Protein AF-A0A8X9A0P7-F1 (afdb_monomer_lite)

Radius of gyration: 47.75 Å; chains: 1; bounding box: 93×56×140 Å

Organism: Salvia splendens (NCBI:txid180675)

pLDDT: mean 72.87, std 19.57, range [28.86, 98.38]

Structure (mmCIF, N/CA/C/O backbone):
data_AF-A0A8X9A0P7-F1
#
_entry.id   AF-A0A8X9A0P7-F1
#
loop_
_atom_site.group_PDB
_atom_site.id
_atom_site.type_symbol
_atom_site.label_atom_id
_atom_site.label_alt_id
_atom_site.label_comp_id
_atom_site.label_asym_id
_atom_site.label_entity_id
_atom_site.label_seq_id
_atom_site.pdbx_PDB_ins_code
_atom_site.Cartn_x
_atom_site.Cartn_y
_atom_site.Cartn_z
_atom_site.occupancy
_atom_site.B_iso_or_equiv
_atom_site.auth_seq_id
_atom_site.auth_comp_id
_atom_site.auth_asym_id
_atom_site.auth_atom_id
_atom_site.pdbx_PDB_model_num
ATOM 1 N N . MET A 1 1 ? -3.426 -0.762 -49.033 1.00 31.12 1 MET A N 1
ATOM 2 C CA . MET A 1 1 ? -4.214 -1.413 -47.965 1.00 31.12 1 MET A CA 1
ATOM 3 C C . MET A 1 1 ? -3.282 -2.355 -47.218 1.00 31.12 1 MET A C 1
ATOM 5 O O . MET A 1 1 ? -2.763 -3.280 -47.826 1.00 31.12 1 MET A O 1
ATOM 9 N N . GLN A 1 2 ? -2.941 -2.033 -45.969 1.00 37.34 2 GLN A N 1
ATOM 10 C CA . GLN A 1 2 ? -2.004 -2.820 -45.159 1.00 37.34 2 GLN A CA 1
ATOM 11 C C . GLN A 1 2 ? -2.686 -4.122 -44.729 1.00 37.34 2 GLN A C 1
ATOM 13 O O . GLN A 1 2 ? -3.717 -4.086 -44.062 1.00 37.34 2 GLN A O 1
ATOM 18 N N . SER A 1 3 ? -2.130 -5.262 -45.140 1.00 42.81 3 SER A N 1
ATOM 19 C CA . SER A 1 3 ? -2.579 -6.571 -44.670 1.00 42.81 3 SER A CA 1
ATOM 20 C C . SER A 1 3 ? -2.269 -6.672 -43.180 1.00 42.81 3 SER A C 1
ATOM 22 O O . SER A 1 3 ? -1.106 -6.794 -42.803 1.00 42.81 3 SER A O 1
ATOM 24 N N . ALA A 1 4 ? -3.295 -6.582 -42.334 1.00 52.31 4 ALA A N 1
ATOM 25 C CA . ALA A 1 4 ? -3.175 -6.909 -40.919 1.00 52.31 4 ALA A CA 1
ATOM 26 C C . ALA A 1 4 ? -2.614 -8.334 -40.764 1.00 52.31 4 ALA A C 1
ATOM 28 O O . ALA A 1 4 ? -2.845 -9.181 -41.630 1.00 52.31 4 ALA A O 1
ATOM 29 N N . ALA A 1 5 ? -1.873 -8.586 -39.680 1.00 61.81 5 ALA A N 1
ATOM 30 C CA . ALA A 1 5 ? -1.349 -9.904 -39.333 1.00 61.81 5 ALA A CA 1
ATOM 31 C C . ALA A 1 5 ? -2.512 -10.901 -39.182 1.00 61.81 5 ALA A C 1
ATOM 33 O O . ALA A 1 5 ? -3.137 -10.992 -38.125 1.00 61.81 5 ALA A O 1
ATOM 34 N N . GLN A 1 6 ? -2.845 -11.594 -40.272 1.00 75.56 6 GLN A N 1
ATOM 35 C CA . GLN A 1 6 ? -3.915 -12.581 -40.289 1.00 75.56 6 GLN A CA 1
ATOM 36 C C . GLN A 1 6 ? -3.511 -13.748 -39.375 1.00 75.56 6 GLN A C 1
ATOM 38 O O . GLN A 1 6 ? -2.361 -14.195 -39.448 1.00 75.56 6 GLN A O 1
ATOM 43 N N . PRO A 1 7 ? -4.407 -14.250 -38.510 1.00 77.62 7 PRO A N 1
ATOM 44 C CA . PRO A 1 7 ? -4.125 -15.387 -37.632 1.00 77.62 7 PRO A CA 1
ATOM 45 C C . PRO A 1 7 ? -3.553 -16.606 -38.371 1.00 77.62 7 PRO A C 1
ATOM 47 O O . PRO A 1 7 ? -2.713 -17.327 -37.837 1.00 77.62 7 PRO A O 1
ATOM 50 N N . GLU A 1 8 ? -3.956 -16.798 -39.625 1.00 81.00 8 GLU A N 1
ATOM 51 C CA . GLU A 1 8 ? -3.495 -17.857 -40.517 1.00 81.00 8 GLU A CA 1
ATOM 52 C C . GLU A 1 8 ? -2.012 -17.678 -40.898 1.00 81.00 8 GLU A C 1
ATOM 54 O O . GLU A 1 8 ? -1.250 -18.643 -40.886 1.00 81.00 8 GLU A O 1
ATOM 59 N N . ALA A 1 9 ? -1.565 -16.438 -41.130 1.00 81.69 9 ALA A N 1
ATOM 60 C CA . ALA A 1 9 ? -0.160 -16.124 -41.407 1.00 81.69 9 ALA A CA 1
ATOM 61 C C . ALA A 1 9 ? 0.737 -16.341 -40.175 1.00 81.69 9 ALA A C 1
ATOM 63 O O . ALA A 1 9 ? 1.897 -16.731 -40.303 1.00 81.69 9 ALA A O 1
ATOM 64 N N . ILE A 1 10 ? 0.195 -16.123 -38.972 1.00 83.06 10 ILE A N 1
ATOM 65 C CA . ILE A 1 10 ? 0.898 -16.382 -37.708 1.00 83.06 10 ILE A CA 1
ATOM 66 C C . ILE A 1 10 ? 1.085 -17.888 -37.495 1.00 83.06 10 ILE A C 1
ATOM 68 O O . ILE A 1 10 ? 2.170 -18.311 -37.096 1.00 83.06 10 ILE A O 1
ATOM 72 N N . LEU A 1 11 ? 0.075 -18.706 -37.807 1.00 82.19 11 LEU A N 1
ATOM 73 C CA . LEU A 1 11 ? 0.198 -20.168 -37.743 1.00 82.19 11 LEU A CA 1
ATOM 74 C C . LEU A 1 11 ? 1.233 -20.705 -38.719 1.00 82.19 11 LEU A C 1
ATOM 76 O O . LEU A 1 11 ? 2.063 -21.535 -38.346 1.00 82.19 11 LEU A O 1
ATOM 80 N N . GLU A 1 12 ? 1.196 -20.213 -39.953 1.00 82.62 12 GLU A N 1
ATOM 81 C CA . GLU A 1 12 ? 2.156 -20.609 -40.971 1.00 82.62 12 GLU A CA 1
ATOM 82 C C . GLU A 1 12 ? 3.587 -20.238 -40.560 1.00 82.62 12 GLU A C 1
ATOM 84 O O . GLU A 1 12 ? 4.489 -21.071 -40.652 1.00 82.62 12 GLU A O 1
ATOM 89 N N . TRP A 1 13 ? 3.789 -19.027 -40.035 1.00 87.75 13 TRP A N 1
ATOM 90 C CA . TRP A 1 13 ? 5.081 -18.587 -39.512 1.00 87.75 13 TRP A CA 1
ATOM 91 C C . TRP A 1 13 ? 5.551 -19.439 -38.322 1.00 87.75 13 TRP A C 1
ATOM 93 O O . TRP A 1 13 ? 6.698 -19.881 -38.303 1.00 87.75 13 TRP A O 1
ATOM 103 N N . LEU A 1 14 ? 4.675 -19.761 -37.366 1.00 84.06 14 LEU A N 1
ATOM 104 C CA . LEU A 1 14 ? 5.029 -20.616 -36.226 1.00 84.06 14 LEU A CA 1
ATOM 105 C C . LEU A 1 14 ? 5.501 -22.008 -36.669 1.00 84.06 14 LEU A C 1
ATOM 107 O O . LEU A 1 14 ? 6.505 -22.510 -36.167 1.00 84.06 14 LEU A O 1
ATOM 111 N N . GLN A 1 15 ? 4.804 -22.624 -37.622 1.00 81.62 15 GLN A N 1
ATOM 112 C CA . GLN A 1 15 ? 5.130 -23.972 -38.090 1.00 81.62 15 GLN A CA 1
ATOM 113 C C . GLN A 1 15 ? 6.363 -23.994 -39.000 1.00 81.62 15 GLN A C 1
ATOM 115 O O . GLN A 1 15 ? 7.234 -24.848 -38.835 1.00 81.62 15 GLN A O 1
ATOM 120 N N . LYS A 1 16 ? 6.440 -23.072 -39.968 1.00 81.88 16 LYS A N 1
ATOM 121 C CA . LYS A 1 16 ? 7.475 -23.088 -41.013 1.00 81.88 16 LYS A CA 1
ATOM 122 C C . LYS A 1 16 ? 8.752 -22.351 -40.618 1.00 81.88 16 LYS A C 1
ATOM 124 O O . LYS A 1 16 ? 9.830 -22.809 -40.978 1.00 81.88 16 LYS A O 1
ATOM 129 N N . GLU A 1 17 ? 8.649 -21.235 -39.897 1.00 84.69 17 GLU A N 1
ATOM 130 C CA . GLU A 1 17 ? 9.810 -20.416 -39.508 1.00 84.69 17 GLU A CA 1
ATOM 131 C C . GLU A 1 17 ? 10.265 -20.706 -38.076 1.00 84.69 17 GLU A C 1
ATOM 133 O O . GLU A 1 17 ? 11.463 -20.787 -37.823 1.00 84.69 17 GLU A O 1
ATOM 138 N N . MET A 1 18 ? 9.340 -20.912 -37.137 1.00 83.56 18 MET A N 1
ATOM 139 C CA . MET A 1 18 ? 9.701 -21.150 -35.729 1.00 83.56 18 MET A CA 1
ATOM 140 C C . MET A 1 18 ? 9.794 -22.632 -35.354 1.00 83.56 18 MET A C 1
ATOM 142 O O . MET A 1 18 ? 10.112 -22.954 -34.211 1.00 83.56 18 MET A O 1
ATOM 146 N N . GLY A 1 19 ? 9.521 -23.544 -36.294 1.00 75.12 19 GLY A N 1
ATOM 147 C CA . GLY A 1 19 ? 9.622 -24.989 -36.076 1.00 75.12 19 GLY A CA 1
ATOM 148 C C . GLY A 1 19 ? 8.661 -25.527 -35.013 1.00 75.12 19 GLY A C 1
ATOM 149 O O . GLY A 1 19 ? 8.901 -26.603 -34.462 1.00 75.12 19 GLY A O 1
ATOM 150 N N . TYR A 1 20 ? 7.585 -24.794 -34.711 1.00 77.88 20 TYR A N 1
ATOM 151 C CA . TYR A 1 20 ? 6.602 -25.184 -33.711 1.00 77.88 20 TYR A CA 1
ATOM 152 C C . TYR A 1 20 ? 5.902 -26.472 -34.154 1.00 77.88 20 TYR A C 1
ATOM 154 O O . TYR A 1 20 ? 5.111 -26.472 -35.101 1.00 77.88 20 TYR A O 1
ATOM 162 N N . ARG A 1 21 ? 6.193 -27.582 -33.468 1.00 68.75 21 ARG A N 1
ATOM 163 C CA . ARG A 1 21 ? 5.492 -28.855 -33.655 1.00 68.75 21 ARG A CA 1
ATOM 164 C C . ARG A 1 21 ? 4.602 -29.155 -32.453 1.00 68.75 21 ARG A C 1
ATOM 166 O O . ARG A 1 21 ? 5.039 -28.946 -31.322 1.00 68.75 21 ARG A O 1
ATOM 173 N N . PRO A 1 22 ? 3.392 -29.695 -32.673 1.00 64.12 22 PRO A N 1
ATOM 174 C CA . PRO A 1 22 ? 2.614 -30.262 -31.583 1.00 64.12 22 PRO A CA 1
ATOM 175 C C . PRO A 1 22 ? 3.416 -31.374 -30.900 1.00 64.12 22 PRO A C 1
ATOM 177 O O . PRO A 1 22 ? 3.979 -32.248 -31.565 1.00 64.12 22 PRO A O 1
ATOM 180 N N . LEU A 1 23 ? 3.494 -31.298 -29.571 1.00 56.56 23 LEU A N 1
ATOM 181 C CA . LEU A 1 23 ? 4.144 -32.302 -28.734 1.00 56.56 23 LEU A CA 1
ATOM 182 C C . LEU A 1 23 ? 3.479 -33.665 -28.981 1.00 56.56 23 LEU A C 1
ATOM 184 O O . LEU A 1 23 ? 2.254 -33.764 -29.046 1.00 56.56 23 LEU A O 1
ATOM 188 N N . GLY A 1 24 ? 4.308 -34.689 -29.192 1.00 52.66 24 GLY A N 1
ATOM 189 C CA . GLY A 1 24 ? 3.882 -36.028 -29.593 1.00 52.66 24 GLY A CA 1
ATOM 190 C C . GLY A 1 24 ? 2.991 -36.752 -28.567 1.00 52.66 24 GLY A C 1
ATOM 191 O O . GLY A 1 24 ? 2.776 -36.260 -27.459 1.00 52.66 24 GLY A O 1
ATOM 192 N N . PRO A 1 25 ? 2.498 -37.954 -28.915 1.00 48.97 25 PRO A N 1
ATOM 193 C CA . PRO A 1 25 ? 1.369 -38.640 -28.266 1.00 48.97 25 PRO A CA 1
ATOM 194 C C . PRO A 1 25 ? 1.574 -39.110 -26.809 1.00 48.97 25 PRO A C 1
ATOM 196 O O . PRO A 1 25 ? 0.720 -39.814 -26.285 1.00 48.97 25 PRO A O 1
ATOM 199 N N . TYR A 1 26 ? 2.656 -38.716 -26.133 1.00 45.66 26 TYR A N 1
ATOM 200 C CA . TYR A 1 26 ? 2.954 -39.091 -24.742 1.00 45.66 26 TYR A CA 1
ATOM 201 C C . TYR A 1 26 ? 2.747 -37.963 -23.716 1.00 45.66 26 TYR A C 1
ATOM 203 O O . TYR A 1 26 ? 3.088 -38.128 -22.549 1.00 45.66 26 TYR A O 1
ATOM 211 N N . ALA A 1 27 ? 2.153 -36.831 -24.103 1.00 50.03 27 ALA A N 1
ATOM 212 C CA . ALA A 1 27 ? 1.663 -35.846 -23.138 1.00 50.03 27 ALA A CA 1
ATOM 213 C C . ALA A 1 27 ? 0.258 -36.252 -22.661 1.00 50.03 27 ALA A C 1
ATOM 215 O O . ALA A 1 27 ? -0.763 -35.889 -23.245 1.00 50.03 27 ALA A O 1
ATOM 216 N N . SER A 1 28 ? 0.219 -37.079 -21.622 1.00 42.94 28 SER A N 1
ATOM 217 C CA . SER A 1 28 ? -0.992 -37.500 -20.925 1.00 42.94 28 SER A CA 1
ATOM 218 C C . SER A 1 28 ? -1.764 -36.307 -20.343 1.00 42.94 28 SER A C 1
ATOM 220 O O . SER A 1 28 ? -1.209 -35.496 -19.609 1.00 42.94 28 SER A O 1
ATOM 222 N N . SER A 1 29 ? -3.073 -36.307 -20.615 1.00 42.19 29 SER A N 1
ATOM 223 C CA . SER A 1 29 ? -4.133 -35.417 -20.115 1.00 42.19 29 SER A CA 1
ATOM 224 C C . SER A 1 29 ? -4.460 -34.181 -20.973 1.00 42.19 29 SER A C 1
ATOM 226 O O . SER A 1 29 ? -3.736 -33.195 -21.019 1.00 42.19 29 SER A O 1
ATOM 228 N N . ALA A 1 30 ? -5.622 -34.271 -21.634 1.00 44.53 30 ALA A N 1
ATOM 229 C CA . ALA A 1 30 ? -6.436 -33.200 -22.214 1.00 44.53 30 ALA A CA 1
ATOM 230 C C . ALA A 1 30 ? -5.742 -32.184 -23.154 1.00 44.53 30 ALA A C 1
ATOM 232 O O . ALA A 1 30 ? -5.293 -31.122 -22.745 1.00 44.53 30 ALA A O 1
ATOM 233 N N . LYS A 1 31 ? -5.829 -32.454 -24.468 1.00 49.97 31 LYS A N 1
ATOM 234 C CA . LYS A 1 31 ? -5.678 -31.479 -25.570 1.00 49.97 31 LYS A CA 1
ATOM 235 C C . LYS A 1 31 ? -4.406 -30.613 -25.500 1.00 49.97 31 LYS A C 1
ATOM 237 O O . LYS A 1 31 ? -4.487 -29.406 -25.286 1.00 49.97 31 LYS A O 1
ATOM 242 N N . ALA A 1 32 ? -3.258 -31.171 -25.884 1.00 51.31 32 ALA A N 1
ATOM 243 C CA . ALA A 1 32 ? -2.184 -30.362 -26.472 1.00 51.31 32 ALA A CA 1
ATOM 244 C C . ALA A 1 32 ? -2.632 -29.874 -27.868 1.00 51.31 32 ALA A C 1
ATOM 246 O O . ALA A 1 32 ? -2.183 -30.356 -28.906 1.00 51.31 32 ALA A O 1
ATOM 247 N N . ALA A 1 33 ? -3.634 -28.993 -27.895 1.00 58.50 33 ALA A N 1
ATOM 248 C CA . ALA A 1 33 ? -4.214 -28.471 -29.117 1.00 58.50 33 ALA A CA 1
ATOM 249 C C . ALA A 1 33 ? -3.223 -27.496 -29.753 1.00 58.50 33 ALA A C 1
ATOM 251 O O . ALA A 1 33 ? -2.834 -26.502 -29.140 1.00 58.50 33 ALA A O 1
ATOM 252 N N . VAL A 1 34 ? -2.848 -27.777 -31.003 1.00 60.94 34 VAL A N 1
ATOM 253 C CA . VAL A 1 34 ? -2.243 -26.782 -31.892 1.00 60.94 34 VAL A CA 1
ATOM 254 C C . VAL A 1 34 ? -3.081 -25.500 -31.787 1.00 60.94 34 VAL A C 1
ATOM 256 O O . VAL A 1 34 ? -4.311 -25.598 -31.875 1.00 60.94 34 VAL A O 1
ATOM 259 N N . PRO A 1 35 ? -2.470 -24.317 -31.581 1.00 68.75 35 PRO A N 1
ATOM 260 C CA . PRO A 1 35 ? -3.219 -23.070 -31.532 1.00 68.75 35 PRO A CA 1
ATOM 261 C C . PRO A 1 35 ? -4.111 -22.959 -32.774 1.00 68.75 35 PRO A C 1
ATOM 263 O O . PRO A 1 35 ? -3.630 -23.072 -33.896 1.00 68.75 35 PRO A O 1
ATOM 266 N N . THR A 1 36 ? -5.420 -22.792 -32.597 1.00 74.88 36 THR A N 1
ATOM 267 C CA . THR A 1 36 ? -6.331 -22.559 -33.725 1.00 74.88 36 THR A CA 1
ATOM 268 C C . THR A 1 36 ? -6.302 -21.089 -34.133 1.00 74.88 36 THR A C 1
ATOM 270 O O . THR A 1 36 ? -6.013 -20.212 -33.312 1.00 74.88 36 THR A O 1
ATOM 273 N N . ALA A 1 37 ? -6.650 -20.802 -35.391 1.00 76.75 37 ALA A N 1
ATOM 274 C CA . ALA A 1 37 ? -6.732 -19.433 -35.907 1.00 76.75 37 ALA A CA 1
ATOM 275 C C . ALA A 1 37 ? -7.648 -18.551 -35.035 1.00 76.75 37 ALA A C 1
ATOM 277 O O . ALA A 1 37 ? -7.326 -17.396 -34.759 1.00 76.75 37 ALA A O 1
ATOM 278 N N . ASP A 1 38 ? -8.728 -19.120 -34.495 1.00 75.50 38 ASP A N 1
ATOM 279 C CA . ASP A 1 38 ? -9.648 -18.429 -33.586 1.00 75.50 38 ASP A CA 1
ATOM 280 C C . ASP A 1 38 ? -9.037 -18.103 -32.219 1.00 75.50 38 ASP A C 1
ATOM 282 O O . ASP A 1 38 ? -9.351 -17.068 -31.626 1.00 75.50 38 ASP A O 1
ATOM 286 N N . SER A 1 39 ? -8.138 -18.954 -31.722 1.00 78.06 39 SER A N 1
ATOM 287 C CA . SER A 1 39 ? -7.433 -18.729 -30.455 1.00 78.06 39 SER A CA 1
ATOM 288 C C . SER A 1 39 ? -6.406 -17.607 -30.605 1.00 78.06 39 SER A C 1
ATOM 290 O O . SER A 1 39 ? -6.341 -16.699 -29.776 1.00 78.06 39 SER A O 1
ATOM 292 N N . LEU A 1 40 ? -5.672 -17.599 -31.721 1.00 78.00 40 LEU A N 1
ATOM 293 C CA . LEU A 1 40 ? -4.736 -16.526 -32.058 1.00 78.00 40 LEU A CA 1
ATOM 294 C C . LEU A 1 40 ? -5.457 -15.206 -32.326 1.00 78.00 40 LEU A C 1
ATOM 296 O O . LEU A 1 40 ? -5.023 -14.159 -31.853 1.00 78.00 40 LEU A O 1
ATOM 300 N N . ARG A 1 41 ? -6.626 -15.240 -32.971 1.00 81.44 41 ARG A N 1
ATOM 301 C CA . ARG A 1 41 ? -7.444 -14.045 -33.211 1.00 81.44 41 ARG A CA 1
ATOM 302 C C . ARG A 1 41 ? -7.870 -13.338 -31.925 1.00 81.44 41 ARG A C 1
ATOM 304 O O . ARG A 1 41 ? -8.162 -12.149 -31.985 1.00 81.44 41 ARG A O 1
ATOM 311 N N . LYS A 1 42 ? -7.942 -14.028 -30.782 1.00 78.75 42 LYS A N 1
ATOM 312 C CA . LYS A 1 42 ? -8.248 -13.410 -29.478 1.00 78.75 42 LYS A CA 1
ATOM 313 C C . LYS A 1 42 ? -7.033 -12.700 -28.871 1.00 78.75 42 LYS A C 1
ATOM 315 O O . LYS A 1 42 ? -7.202 -11.650 -28.263 1.00 78.75 42 LYS A O 1
ATOM 320 N N . ILE A 1 43 ? -5.832 -13.240 -29.077 1.00 77.06 43 ILE A N 1
ATOM 321 C CA . ILE A 1 43 ? -4.575 -12.760 -28.476 1.00 77.06 43 ILE A CA 1
ATOM 322 C C . ILE A 1 43 ? -3.915 -11.674 -29.344 1.00 77.06 43 ILE A C 1
ATOM 324 O O . ILE A 1 43 ? -3.300 -10.741 -28.835 1.00 77.06 43 ILE A O 1
ATOM 328 N N . CYS A 1 44 ? -4.084 -11.740 -30.665 1.00 75.81 44 CYS A N 1
ATOM 329 C CA . CYS A 1 44 ? -3.469 -10.830 -31.635 1.00 75.81 44 CYS A CA 1
ATOM 330 C C . CYS A 1 44 ? -4.270 -9.529 -31.865 1.00 75.81 44 CYS A C 1
ATOM 332 O O . CYS A 1 44 ? -4.213 -8.961 -32.953 1.00 75.81 44 CYS A O 1
ATOM 334 N N . ARG A 1 45 ? -5.035 -9.048 -30.872 1.00 80.56 45 ARG A N 1
ATOM 335 C CA . ARG A 1 45 ? -5.869 -7.829 -30.977 1.00 80.56 45 ARG A CA 1
ATOM 336 C C . ARG A 1 45 ? -5.214 -6.606 -30.339 1.00 80.56 45 ARG A C 1
ATOM 338 O O . ARG A 1 45 ? -4.349 -6.717 -29.473 1.00 80.56 45 ARG A O 1
ATOM 345 N N . GLY A 1 46 ? -5.682 -5.426 -30.749 1.00 81.56 46 GLY A N 1
ATOM 346 C CA . GLY A 1 46 ? -5.298 -4.145 -30.157 1.00 81.56 46 GLY A CA 1
ATOM 347 C C . GLY A 1 46 ? -3.795 -3.891 -30.254 1.00 81.56 46 GLY A C 1
ATOM 348 O O . GLY A 1 46 ? -3.205 -4.000 -31.328 1.00 81.56 46 GLY A O 1
ATOM 349 N N . ASN A 1 47 ? -3.171 -3.601 -29.115 1.00 83.38 47 ASN A N 1
ATOM 350 C CA . ASN A 1 47 ? -1.755 -3.228 -29.026 1.00 83.38 47 ASN A CA 1
ATOM 351 C C . ASN A 1 47 ? -0.784 -4.339 -29.460 1.00 83.38 47 ASN A C 1
ATOM 353 O O . ASN A 1 47 ? 0.393 -4.065 -29.674 1.00 83.38 47 ASN A O 1
ATOM 357 N N . MET A 1 48 ? -1.258 -5.579 -29.622 1.00 83.88 48 MET A N 1
ATOM 358 C CA . MET A 1 48 ? -0.429 -6.691 -30.091 1.00 83.88 48 MET A CA 1
ATOM 359 C C . MET A 1 48 ? -0.250 -6.711 -31.614 1.00 83.88 48 MET A C 1
ATOM 361 O O . MET A 1 48 ? 0.683 -7.346 -32.099 1.00 83.88 48 MET A O 1
ATOM 365 N N . ILE A 1 49 ? -1.093 -6.014 -32.383 1.00 82.56 49 ILE A N 1
ATOM 366 C CA . ILE A 1 49 ? -1.042 -6.033 -33.856 1.00 82.56 49 ILE A CA 1
ATOM 367 C C . ILE A 1 49 ? 0.319 -5.546 -34.397 1.00 82.56 49 ILE A C 1
ATOM 369 O O . ILE A 1 49 ? 0.906 -6.263 -35.211 1.00 82.56 49 ILE A O 1
ATOM 373 N N . PRO A 1 50 ? 0.884 -4.405 -33.942 1.00 83.94 50 PRO A N 1
ATOM 374 C CA . PRO A 1 50 ? 2.191 -3.945 -34.418 1.00 83.94 50 PRO A CA 1
ATOM 375 C C . PRO A 1 50 ? 3.337 -4.892 -34.039 1.00 83.94 50 PRO A C 1
ATOM 377 O O . PRO A 1 50 ? 4.299 -5.034 -34.791 1.00 83.94 50 PRO A O 1
ATOM 380 N N . VAL A 1 51 ? 3.226 -5.567 -32.890 1.00 85.12 51 VAL A N 1
ATOM 381 C CA . VAL A 1 51 ? 4.220 -6.544 -32.421 1.00 85.12 51 VAL A CA 1
ATOM 382 C C . VAL A 1 51 ? 4.223 -7.773 -33.328 1.00 85.12 51 VAL A C 1
ATOM 384 O O . VAL A 1 51 ? 5.280 -8.190 -33.794 1.00 85.12 51 VAL A O 1
ATOM 387 N N . TRP A 1 52 ? 3.048 -8.323 -33.640 1.00 86.38 52 TRP A N 1
ATOM 388 C CA . TRP A 1 52 ? 2.934 -9.471 -34.543 1.00 86.38 52 TRP A CA 1
ATOM 389 C C . TRP A 1 52 ? 3.376 -9.139 -35.969 1.00 86.38 52 TRP A C 1
ATOM 391 O O . TRP A 1 52 ? 4.080 -9.936 -36.587 1.00 86.38 52 TRP A O 1
ATOM 401 N N . ASP A 1 53 ? 3.043 -7.950 -36.472 1.00 84.88 53 ASP A N 1
ATOM 402 C CA . ASP A 1 53 ? 3.518 -7.480 -37.777 1.00 84.88 53 ASP A CA 1
ATOM 403 C C . ASP A 1 53 ? 5.054 -7.367 -37.824 1.00 84.88 53 ASP A C 1
ATOM 405 O O . ASP A 1 53 ? 5.690 -7.797 -38.790 1.00 84.88 53 ASP A O 1
ATOM 409 N N . PHE A 1 54 ? 5.673 -6.864 -36.750 1.00 88.19 54 PHE A N 1
ATOM 410 C CA . PHE A 1 54 ? 7.129 -6.820 -36.626 1.00 88.19 54 PHE A CA 1
ATOM 411 C C . PHE A 1 54 ? 7.749 -8.223 -36.636 1.00 88.19 54 PHE A C 1
ATOM 413 O O . PHE A 1 54 ? 8.692 -8.466 -37.393 1.00 88.19 54 PHE A O 1
ATOM 420 N N . LEU A 1 55 ? 7.211 -9.151 -35.839 1.00 87.50 55 LEU A N 1
ATOM 421 C CA . LEU A 1 55 ? 7.722 -10.521 -35.740 1.00 87.50 55 LEU A CA 1
ATOM 422 C C . LEU A 1 55 ? 7.643 -11.251 -37.086 1.00 87.50 55 LEU A C 1
ATOM 424 O O . LEU A 1 55 ? 8.655 -11.770 -37.553 1.00 87.50 55 LEU A O 1
ATOM 428 N N . LEU A 1 56 ? 6.492 -11.199 -37.762 1.00 86.25 56 LEU A N 1
ATOM 429 C CA . LEU A 1 56 ? 6.294 -11.833 -39.070 1.00 86.25 56 LEU A CA 1
ATOM 430 C C . LEU A 1 56 ? 7.277 -11.318 -40.133 1.00 86.25 56 LEU A C 1
ATOM 432 O O . LEU A 1 56 ? 7.750 -12.083 -40.986 1.00 86.25 56 LEU A O 1
ATOM 436 N N . LYS A 1 57 ? 7.604 -10.020 -40.085 1.00 85.38 57 LYS A N 1
ATOM 437 C CA . LYS A 1 57 ? 8.508 -9.371 -41.043 1.00 85.38 57 LYS A CA 1
ATOM 438 C C . LYS A 1 57 ? 9.983 -9.594 -40.728 1.00 85.38 57 LYS A C 1
ATOM 440 O O . LYS A 1 57 ? 10.775 -9.722 -41.659 1.00 85.38 57 LYS A O 1
ATOM 445 N N . ARG A 1 58 ? 10.372 -9.583 -39.451 1.00 85.38 58 ARG A N 1
ATOM 446 C CA . ARG A 1 58 ? 11.784 -9.475 -39.040 1.00 85.38 58 ARG A CA 1
ATOM 447 C C . ARG A 1 58 ? 12.371 -10.749 -38.459 1.00 85.38 58 ARG A C 1
ATOM 449 O O . ARG A 1 58 ? 13.585 -10.912 -38.521 1.00 85.38 58 ARG A O 1
ATOM 456 N N . VAL A 1 59 ? 11.547 -11.634 -37.914 1.00 88.25 59 VAL A N 1
ATOM 457 C CA . VAL A 1 59 ? 12.019 -12.863 -37.278 1.00 88.25 59 VAL A CA 1
ATOM 458 C C . VAL A 1 59 ? 11.842 -14.015 -38.259 1.00 88.25 59 VAL A C 1
ATOM 460 O O . VAL A 1 59 ? 10.733 -14.311 -38.701 1.00 88.25 59 VAL A O 1
ATOM 463 N N . LYS A 1 60 ? 12.960 -14.629 -38.639 1.00 86.31 60 LYS A N 1
ATOM 464 C CA . LYS A 1 60 ? 13.047 -15.739 -39.593 1.00 86.31 60 LYS A CA 1
ATOM 465 C C . LYS A 1 60 ? 13.912 -16.841 -38.993 1.00 86.31 60 LYS A C 1
ATOM 467 O O . LYS A 1 60 ? 14.764 -16.549 -38.154 1.00 86.31 60 LYS A O 1
ATOM 472 N N . SER A 1 61 ? 13.710 -18.079 -39.434 1.00 85.88 61 SER A N 1
ATOM 473 C CA . SER A 1 61 ? 14.538 -19.208 -39.003 1.00 85.88 61 SER A CA 1
ATOM 474 C C . SER A 1 61 ? 16.008 -18.995 -39.380 1.00 85.88 61 SER A C 1
ATOM 476 O O . SER A 1 61 ? 16.308 -18.326 -40.374 1.00 85.88 61 SER A O 1
ATOM 478 N N . GLU A 1 62 ? 16.936 -19.609 -38.642 1.00 83.31 62 GLU A N 1
ATOM 479 C CA . GLU A 1 62 ? 18.367 -19.570 -38.983 1.00 83.31 62 GLU A CA 1
ATOM 480 C C . GLU A 1 62 ? 18.618 -20.053 -40.416 1.00 83.31 62 GLU A C 1
ATOM 482 O O . GLU A 1 62 ? 19.357 -19.418 -41.164 1.00 83.31 62 GLU A O 1
ATOM 487 N N . LYS A 1 63 ? 17.903 -21.101 -40.845 1.00 84.69 63 LYS A N 1
ATOM 488 C CA . LYS A 1 63 ? 17.959 -21.636 -42.210 1.00 84.69 63 LYS A CA 1
ATOM 489 C C . LYS A 1 63 ? 17.501 -20.615 -43.258 1.00 84.69 63 LYS A C 1
ATOM 491 O O . LYS A 1 63 ? 18.127 -20.486 -44.309 1.00 84.69 63 LYS A O 1
ATOM 496 N N . THR A 1 64 ? 16.424 -19.879 -42.985 1.00 85.69 64 THR A N 1
ATOM 497 C CA . THR A 1 64 ? 15.919 -18.819 -43.871 1.00 85.69 64 THR A CA 1
ATOM 498 C C . THR A 1 64 ? 16.920 -17.668 -43.951 1.00 85.69 64 THR A C 1
ATOM 500 O O . THR A 1 64 ? 17.220 -17.190 -45.044 1.00 85.69 64 THR A O 1
ATOM 503 N N . VAL A 1 65 ? 17.492 -17.251 -42.818 1.00 85.19 65 VAL A N 1
ATOM 504 C CA . VAL A 1 65 ? 18.520 -16.200 -42.768 1.00 85.19 65 VAL A CA 1
ATOM 505 C C . VAL A 1 65 ? 19.775 -16.625 -43.524 1.00 85.19 65 VAL A C 1
ATOM 507 O O . VAL A 1 65 ? 20.326 -15.833 -44.287 1.00 85.19 65 VAL A O 1
ATOM 510 N N . GLU A 1 66 ? 20.217 -17.868 -43.358 1.00 85.56 66 GLU A N 1
ATOM 511 C CA . GLU A 1 66 ? 21.378 -18.404 -44.059 1.00 85.56 66 GLU A CA 1
ATOM 512 C C . GLU A 1 66 ? 21.138 -18.480 -45.572 1.00 85.56 66 GLU A C 1
ATOM 514 O O . GLU A 1 66 ? 22.003 -18.080 -46.346 1.00 85.56 66 GLU A O 1
ATOM 519 N N . ASN A 1 67 ? 19.943 -18.887 -46.011 1.00 86.69 67 ASN A N 1
ATOM 520 C CA . ASN A 1 67 ? 19.564 -18.850 -47.424 1.00 86.69 67 ASN A CA 1
ATOM 521 C C . ASN A 1 67 ? 19.503 -17.427 -47.982 1.00 86.69 67 ASN A C 1
ATOM 523 O O . ASN A 1 67 ? 19.979 -17.196 -49.088 1.00 86.69 67 ASN A O 1
ATOM 527 N N . ILE A 1 68 ? 18.968 -16.460 -47.232 1.00 84.50 68 ILE A N 1
ATOM 528 C CA . ILE A 1 68 ? 18.966 -15.050 -47.646 1.00 84.50 68 ILE A CA 1
ATOM 529 C C . ILE A 1 68 ? 20.403 -14.541 -47.776 1.00 84.50 68 ILE A C 1
ATOM 531 O O . ILE A 1 68 ? 20.740 -13.925 -48.781 1.00 84.50 68 ILE A O 1
ATOM 535 N N . ARG A 1 69 ? 21.276 -14.839 -46.807 1.00 85.31 69 ARG A N 1
ATOM 536 C CA . ARG A 1 69 ? 22.699 -14.473 -46.869 1.00 85.31 69 ARG A CA 1
ATOM 537 C C . ARG A 1 69 ? 23.403 -15.136 -48.047 1.00 85.31 69 ARG A C 1
ATOM 539 O O . ARG A 1 69 ? 24.154 -14.462 -48.738 1.00 85.31 69 ARG A O 1
ATOM 546 N N . ARG A 1 70 ? 23.134 -16.418 -48.304 1.00 83.56 70 ARG A N 1
ATOM 547 C CA . ARG A 1 70 ? 23.674 -17.159 -49.449 1.00 83.56 70 ARG A CA 1
ATOM 548 C C . ARG A 1 70 ? 23.175 -16.567 -50.768 1.00 83.56 70 ARG A C 1
ATOM 550 O O . ARG A 1 70 ? 23.987 -16.347 -51.649 1.00 83.56 70 ARG A O 1
ATOM 557 N N . ASN A 1 71 ? 21.897 -16.216 -50.884 1.00 77.44 71 ASN A N 1
ATOM 558 C CA . ASN A 1 71 ? 21.343 -15.576 -52.081 1.00 77.44 71 ASN A CA 1
ATOM 559 C C . ASN A 1 71 ? 21.888 -14.158 -52.291 1.00 77.44 71 ASN A C 1
ATOM 561 O O . ASN A 1 71 ? 22.186 -13.795 -53.420 1.00 77.44 71 ASN A O 1
ATOM 565 N N . ILE A 1 72 ? 22.078 -13.372 -51.228 1.00 77.62 72 ILE A N 1
ATOM 566 C CA . ILE A 1 72 ? 22.756 -12.068 -51.312 1.00 77.62 72 ILE A CA 1
ATOM 567 C C . ILE A 1 72 ? 24.225 -12.253 -51.698 1.00 77.62 72 ILE A C 1
ATOM 569 O O . ILE 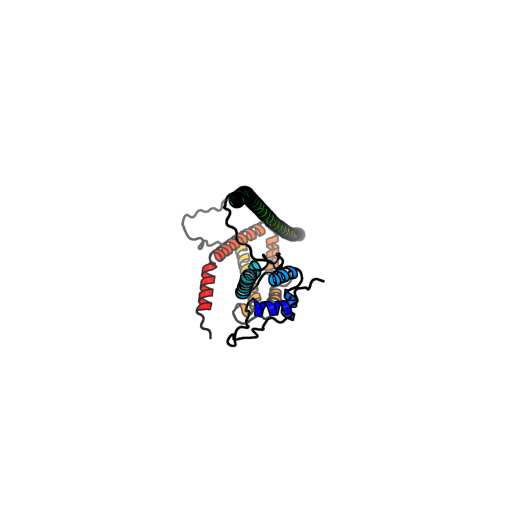A 1 72 ? 24.752 -11.463 -52.464 1.00 77.62 72 ILE A O 1
ATOM 573 N N . LEU A 1 73 ? 24.898 -13.293 -51.211 1.00 74.81 73 LEU A N 1
ATOM 574 C CA . LEU A 1 73 ? 26.285 -13.572 -51.578 1.00 74.81 73 LEU A CA 1
ATOM 575 C C . LEU A 1 73 ? 26.413 -14.048 -53.035 1.00 74.81 73 LEU A C 1
ATOM 577 O O . LEU A 1 73 ? 27.365 -13.684 -53.714 1.00 74.81 73 LEU A O 1
ATOM 581 N N . VAL A 1 74 ? 25.450 -14.839 -53.514 1.00 68.88 74 VAL A N 1
ATOM 582 C CA . VAL A 1 74 ? 25.432 -15.417 -54.867 1.00 68.88 74 VAL A CA 1
ATOM 583 C C . VAL A 1 74 ? 24.948 -14.409 -55.916 1.00 68.88 74 VAL A C 1
ATOM 585 O O . VAL A 1 74 ? 25.479 -14.399 -57.019 1.00 68.88 74 VAL A O 1
ATOM 588 N N . HIS A 1 75 ? 23.990 -13.537 -55.586 1.00 62.44 75 HIS A N 1
ATOM 589 C CA . HIS A 1 75 ? 23.432 -12.548 -56.522 1.00 62.44 75 HIS A CA 1
ATOM 590 C C . HIS A 1 75 ? 23.912 -11.111 -56.279 1.00 62.44 75 HIS A C 1
ATOM 592 O O . HIS A 1 75 ? 23.903 -10.301 -57.196 1.00 62.44 75 HIS A O 1
ATOM 598 N N . GLY A 1 76 ? 24.385 -10.774 -55.079 1.00 52.56 76 GLY A N 1
ATOM 599 C CA . GLY A 1 76 ? 24.907 -9.440 -54.754 1.00 52.56 76 GLY A CA 1
ATOM 600 C C . GLY A 1 76 ? 26.312 -9.164 -55.293 1.00 52.56 76 GLY A C 1
ATOM 601 O O . GLY A 1 76 ? 26.789 -8.040 -55.166 1.00 52.56 76 GLY A O 1
ATOM 602 N N . ALA A 1 77 ? 26.965 -10.161 -55.899 1.00 52.34 77 ALA A N 1
ATOM 603 C CA . ALA A 1 77 ? 28.220 -9.988 -56.630 1.00 52.34 77 ALA A CA 1
ATOM 604 C C . ALA A 1 77 ? 28.025 -9.783 -58.148 1.00 52.34 77 ALA A C 1
ATOM 606 O O . ALA A 1 77 ? 28.963 -9.339 -58.801 1.00 52.34 77 ALA A O 1
ATOM 607 N N . ASP A 1 78 ? 26.840 -10.074 -58.708 1.00 49.94 78 ASP A N 1
ATOM 608 C CA . ASP A 1 78 ? 26.618 -10.115 -60.171 1.00 49.94 78 ASP A CA 1
ATOM 609 C C . ASP A 1 78 ? 25.807 -8.919 -60.723 1.00 49.94 78 ASP A C 1
ATOM 611 O O . ASP A 1 78 ? 25.711 -8.737 -61.933 1.00 49.94 78 ASP A O 1
ATOM 615 N N . ASP A 1 79 ? 25.295 -8.036 -59.857 1.00 48.25 79 ASP A N 1
ATOM 616 C CA . ASP A 1 79 ? 24.594 -6.794 -60.254 1.00 48.25 79 ASP A CA 1
ATOM 617 C C . ASP A 1 79 ? 25.518 -5.556 -60.309 1.00 48.25 79 ASP A C 1
ATOM 619 O O . ASP A 1 79 ? 25.077 -4.408 -60.234 1.00 48.25 79 ASP A O 1
ATOM 623 N N . GLY A 1 80 ? 26.829 -5.784 -60.449 1.00 49.62 80 GLY A N 1
ATOM 624 C CA . GLY A 1 80 ? 27.848 -4.736 -60.548 1.00 49.62 80 GLY A CA 1
ATOM 625 C C . GLY A 1 80 ? 28.438 -4.498 -61.941 1.00 49.62 80 GLY A C 1
ATOM 626 O O . GLY A 1 80 ? 29.147 -3.509 -62.103 1.00 49.62 80 GLY A O 1
ATOM 627 N N . ASP A 1 81 ? 28.191 -5.354 -62.944 1.00 45.50 81 ASP A N 1
ATOM 628 C CA . ASP A 1 81 ? 28.911 -5.241 -64.225 1.00 45.50 81 ASP A CA 1
ATOM 629 C C . ASP A 1 81 ? 28.154 -5.793 -65.449 1.00 45.50 81 ASP A C 1
ATOM 631 O O . ASP A 1 81 ? 28.549 -6.766 -66.089 1.00 45.50 81 ASP A O 1
ATOM 635 N N . LYS A 1 82 ? 27.053 -5.139 -65.838 1.00 43.53 82 LYS A N 1
ATOM 636 C CA . LYS A 1 82 ? 26.508 -5.242 -67.208 1.00 43.53 82 LYS A CA 1
ATOM 637 C C . LYS A 1 82 ? 26.213 -3.862 -67.774 1.00 43.53 82 LYS A C 1
ATOM 639 O O . LYS A 1 82 ? 25.079 -3.490 -68.055 1.00 43.53 82 LYS A O 1
ATOM 644 N N . GLY A 1 83 ? 27.291 -3.109 -67.962 1.00 46.22 83 GLY A N 1
ATOM 645 C CA . GLY A 1 83 ? 27.274 -1.774 -68.544 1.00 46.22 83 GLY A CA 1
ATOM 646 C C . GLY A 1 83 ? 28.369 -1.540 -69.579 1.00 46.22 83 GLY A C 1
ATOM 647 O O . GLY A 1 83 ? 28.876 -0.430 -69.646 1.00 46.22 83 GLY A O 1
ATOM 648 N N . ARG A 1 84 ? 28.768 -2.529 -70.395 1.00 41.72 84 ARG A N 1
ATOM 649 C CA . ARG A 1 84 ? 29.616 -2.259 -71.576 1.00 41.72 84 ARG A CA 1
ATOM 650 C C . ARG A 1 84 ? 29.351 -3.207 -72.745 1.00 41.72 84 ARG A C 1
ATOM 652 O O . ARG A 1 84 ? 29.960 -4.253 -72.923 1.00 41.72 84 ARG A O 1
ATOM 659 N N . ARG A 1 85 ? 28.368 -2.773 -73.533 1.00 42.25 85 ARG A N 1
ATOM 660 C CA . ARG A 1 85 ? 28.287 -2.801 -75.000 1.00 42.25 85 ARG A CA 1
ATOM 661 C C . ARG A 1 85 ? 29.335 -3.669 -75.715 1.00 42.25 85 ARG A C 1
ATOM 663 O O . ARG A 1 85 ? 30.477 -3.279 -75.928 1.00 42.25 85 ARG A O 1
ATOM 670 N N . ARG A 1 86 ? 28.843 -4.809 -76.192 1.00 43.91 86 ARG A N 1
ATOM 671 C CA . ARG A 1 86 ? 29.358 -5.566 -77.333 1.00 43.91 86 ARG A CA 1
ATOM 672 C C . ARG A 1 86 ? 29.378 -4.668 -78.575 1.00 43.91 86 ARG A C 1
ATOM 674 O O . ARG A 1 86 ? 28.319 -4.357 -79.106 1.00 43.91 86 ARG A O 1
ATOM 681 N N . GLU A 1 87 ? 30.561 -4.333 -79.076 1.00 40.31 87 GLU A N 1
ATOM 682 C CA . GLU A 1 87 ? 30.759 -4.000 -80.489 1.00 40.31 87 GLU A CA 1
ATOM 683 C C . GLU A 1 87 ? 32.115 -4.553 -80.949 1.00 40.31 87 GLU A C 1
ATOM 685 O O . GLU A 1 87 ? 33.161 -4.301 -80.357 1.00 40.31 87 GLU A O 1
ATOM 690 N N . LYS A 1 88 ? 32.052 -5.416 -81.967 1.00 46.72 88 LYS A N 1
ATOM 691 C CA . LYS A 1 88 ? 33.186 -6.008 -82.682 1.00 46.72 88 LYS A CA 1
ATOM 692 C C . LYS A 1 88 ? 34.042 -4.910 -83.313 1.00 46.72 88 LYS A C 1
ATOM 694 O O . LYS A 1 88 ? 33.468 -4.029 -83.943 1.00 46.72 88 LYS A O 1
ATOM 699 N N . SER A 1 89 ? 35.366 -5.066 -83.260 1.00 35.78 89 SER A N 1
ATOM 700 C CA . SER A 1 89 ? 36.389 -4.796 -84.303 1.00 35.78 89 SER A CA 1
ATOM 701 C C . SER A 1 89 ? 37.747 -4.868 -83.593 1.00 35.78 89 SER A C 1
ATOM 703 O O . SER A 1 89 ? 37.934 -4.201 -82.590 1.00 35.78 89 SER A O 1
ATOM 705 N N . GLY A 1 90 ? 38.666 -5.773 -83.908 1.00 35.66 90 GLY A N 1
ATOM 706 C CA . GLY A 1 90 ? 39.500 -5.711 -85.103 1.00 35.66 90 GLY A CA 1
ATOM 707 C C . GLY A 1 90 ? 40.970 -5.672 -84.655 1.00 35.66 90 GLY A C 1
ATOM 708 O O . GLY A 1 90 ? 41.370 -4.806 -83.891 1.00 35.66 90 GLY A O 1
ATOM 709 N N . VAL A 1 91 ? 41.718 -6.686 -85.082 1.00 44.34 91 VAL A N 1
ATOM 710 C CA . VAL A 1 91 ? 43.163 -6.948 -84.952 1.00 44.34 91 VAL A CA 1
ATOM 711 C C . VAL A 1 91 ? 44.054 -5.691 -85.014 1.00 44.34 91 VAL A C 1
ATOM 713 O O . VAL A 1 91 ? 43.862 -4.863 -85.897 1.00 44.34 91 VAL A O 1
ATOM 716 N N . GLY A 1 92 ? 45.103 -5.600 -84.180 1.00 38.50 92 GLY A N 1
ATOM 717 C CA . GLY A 1 92 ? 46.137 -4.569 -84.368 1.00 38.50 92 GLY A CA 1
ATOM 718 C C . GLY A 1 92 ? 47.240 -4.493 -83.307 1.00 38.50 92 GLY A C 1
ATOM 719 O O . GLY A 1 92 ? 47.118 -3.786 -82.319 1.00 38.50 92 GLY A O 1
ATOM 720 N N . LYS A 1 93 ? 48.326 -5.219 -83.569 1.00 46.00 93 LYS A N 1
ATOM 721 C CA . LYS A 1 93 ? 49.670 -5.222 -82.958 1.00 46.00 93 LYS A CA 1
ATOM 722 C C . LYS A 1 93 ? 50.241 -3.808 -82.690 1.00 46.00 93 LYS A C 1
ATOM 724 O O . LYS A 1 93 ? 50.120 -2.947 -83.555 1.00 46.00 93 LYS A O 1
ATOM 729 N N . GLY A 1 94 ? 50.967 -3.606 -81.583 1.00 36.75 94 GLY A N 1
ATOM 730 C CA . GLY A 1 94 ? 51.814 -2.416 -81.406 1.00 36.75 94 GLY A CA 1
ATOM 731 C C . GLY A 1 94 ? 52.320 -2.188 -79.981 1.00 36.75 94 GLY A C 1
ATOM 732 O O . GLY A 1 94 ? 51.659 -1.538 -79.179 1.00 36.75 94 GLY A O 1
ATOM 733 N N . GLU A 1 95 ? 53.512 -2.701 -79.681 1.00 54.50 95 GLU A N 1
ATOM 734 C CA . GLU A 1 95 ? 54.322 -2.290 -78.532 1.00 54.50 95 GLU A CA 1
ATOM 735 C C . GLU A 1 95 ? 54.665 -0.790 -78.623 1.00 54.50 95 GLU A C 1
ATOM 737 O O . GLU A 1 95 ? 55.329 -0.361 -79.562 1.00 54.50 95 GLU A O 1
ATOM 742 N N . SER A 1 96 ? 54.198 -0.004 -77.648 1.00 46.53 96 SER A N 1
ATOM 743 C CA . SER A 1 96 ? 54.741 1.291 -77.193 1.00 46.53 96 SER A CA 1
ATOM 744 C C . SER A 1 96 ? 53.840 1.757 -76.036 1.00 46.53 96 SER A C 1
ATOM 746 O O . SER A 1 96 ? 52.750 2.273 -76.240 1.00 46.53 96 SER A O 1
ATOM 748 N N . GLY A 1 97 ? 54.105 1.493 -74.763 1.00 46.22 97 GLY A N 1
ATOM 749 C CA . GLY A 1 97 ? 55.400 1.497 -74.093 1.00 46.22 97 GLY A CA 1
ATOM 750 C C . GLY A 1 97 ? 55.313 2.344 -72.817 1.00 46.22 97 GLY A C 1
ATOM 751 O O . GLY A 1 97 ? 56.104 3.251 -72.602 1.00 46.22 97 GLY A O 1
ATOM 752 N N . GLY A 1 98 ? 54.294 2.086 -71.989 1.00 51.62 98 GLY A N 1
ATOM 753 C CA . GLY A 1 98 ? 54.361 2.199 -70.527 1.00 51.62 98 GLY A CA 1
ATOM 754 C C . GLY A 1 98 ? 54.271 3.569 -69.841 1.00 51.62 98 GLY A C 1
ATOM 755 O O . GLY A 1 98 ? 53.855 3.594 -68.689 1.00 51.62 98 GLY A O 1
ATOM 756 N N . GLY A 1 99 ? 54.616 4.693 -70.476 1.00 54.91 99 GLY A N 1
ATOM 757 C CA . GLY A 1 99 ? 54.752 5.982 -69.767 1.00 54.91 99 GLY A CA 1
ATOM 758 C C . GLY A 1 99 ? 53.431 6.657 -69.364 1.00 54.91 99 GLY A C 1
ATOM 759 O O . GLY A 1 99 ? 53.204 6.954 -68.192 1.00 54.91 99 GLY A O 1
ATOM 760 N N . SER A 1 100 ? 52.531 6.874 -70.329 1.00 61.81 100 SER A N 1
ATOM 761 C CA . SER A 1 100 ? 51.297 7.658 -70.126 1.00 61.81 100 SER A CA 1
ATOM 762 C C . SER A 1 100 ? 50.204 6.883 -69.374 1.00 61.81 100 SER A C 1
ATOM 764 O O . SER A 1 100 ? 49.612 7.404 -68.431 1.00 61.81 100 SER A O 1
ATOM 766 N N . SER A 1 101 ? 50.006 5.597 -69.692 1.00 68.88 101 SER A N 1
ATOM 767 C CA . SER A 1 101 ? 49.054 4.737 -68.968 1.00 68.88 101 SER A CA 1
ATOM 768 C C . SER A 1 101 ? 49.466 4.503 -67.510 1.00 68.88 101 SER A C 1
ATOM 770 O O . SER A 1 101 ? 48.600 4.410 -66.643 1.00 68.88 101 SER A O 1
ATOM 772 N N . ARG A 1 102 ? 50.774 4.442 -67.219 1.00 75.56 102 ARG A N 1
ATOM 773 C CA . ARG A 1 102 ? 51.291 4.338 -65.847 1.00 75.56 102 ARG A CA 1
ATOM 774 C C . ARG A 1 102 ? 51.120 5.648 -65.082 1.00 75.56 102 ARG A C 1
ATOM 776 O O . ARG A 1 102 ? 50.760 5.601 -63.914 1.00 75.56 102 ARG A O 1
ATOM 783 N N . GLY A 1 103 ? 51.331 6.796 -65.730 1.00 79.81 103 GLY A N 1
ATOM 784 C CA . GLY A 1 103 ? 51.082 8.114 -65.135 1.00 79.81 103 GLY A CA 1
ATOM 785 C C . GLY A 1 103 ? 49.617 8.316 -64.737 1.00 79.81 103 GLY A C 1
ATOM 786 O O . GLY A 1 103 ? 49.342 8.698 -63.604 1.00 79.81 103 GLY A O 1
ATOM 787 N N . MET A 1 104 ? 48.680 7.959 -65.621 1.00 80.19 104 MET A N 1
ATOM 788 C CA . MET A 1 104 ? 47.238 8.013 -65.337 1.00 80.19 104 MET A CA 1
ATOM 789 C C . MET A 1 104 ? 46.835 7.070 -64.195 1.00 80.19 104 MET A C 1
ATOM 791 O O . MET A 1 104 ? 46.113 7.480 -63.292 1.00 80.19 104 MET A O 1
ATOM 795 N N . ALA A 1 105 ? 47.357 5.838 -64.181 1.00 82.56 105 ALA A N 1
ATOM 796 C CA . ALA A 1 105 ? 47.090 4.880 -63.105 1.00 82.56 105 ALA A CA 1
ATOM 797 C C . ALA A 1 105 ? 47.656 5.336 -61.745 1.00 82.56 105 ALA A C 1
ATOM 799 O O . ALA A 1 105 ? 47.050 5.090 -60.703 1.00 82.56 105 ALA A O 1
ATOM 800 N N . LEU A 1 106 ? 48.808 6.018 -61.732 1.00 85.94 106 LEU A N 1
ATOM 801 C CA . LEU A 1 106 ? 49.370 6.600 -60.509 1.00 85.94 106 LEU A CA 1
ATOM 802 C C . LEU A 1 106 ? 48.532 7.778 -60.001 1.00 85.94 106 LEU A C 1
ATOM 804 O O . LEU A 1 106 ? 48.310 7.883 -58.798 1.00 85.94 106 LEU A O 1
ATOM 808 N N . GLN A 1 107 ? 48.024 8.621 -60.900 1.00 89.69 107 GLN A N 1
ATOM 809 C CA . GLN A 1 107 ? 47.151 9.737 -60.537 1.00 89.69 107 GLN A CA 1
ATOM 810 C C . GLN A 1 107 ? 45.786 9.257 -60.021 1.00 89.69 107 GLN A C 1
ATOM 812 O O . GLN A 1 107 ? 45.278 9.781 -59.032 1.00 89.69 107 GLN A O 1
ATOM 817 N N . GLU A 1 108 ? 45.207 8.227 -60.643 1.00 89.38 108 GLU A N 1
ATOM 818 C CA . GLU A 1 108 ? 43.977 7.582 -60.171 1.00 89.38 108 GLU A CA 1
ATOM 819 C C . GLU A 1 108 ? 44.173 6.958 -58.786 1.00 89.38 108 GLU A C 1
ATOM 821 O O . GLU A 1 108 ? 43.349 7.149 -57.889 1.00 89.38 108 GLU A O 1
ATOM 826 N N . ARG A 1 109 ? 45.314 6.293 -58.570 1.00 90.69 109 ARG A N 1
ATOM 827 C CA . ARG A 1 109 ? 45.692 5.774 -57.256 1.00 90.69 109 ARG A CA 1
ATOM 828 C C . ARG A 1 109 ? 45.834 6.890 -56.219 1.00 90.69 109 ARG A C 1
ATOM 830 O O . ARG A 1 109 ? 45.348 6.729 -55.105 1.00 90.69 109 ARG A O 1
ATOM 837 N N . GLU A 1 110 ? 46.451 8.018 -56.564 1.00 92.94 110 GLU A N 1
ATOM 838 C CA . GLU A 1 110 ? 46.593 9.159 -55.651 1.00 92.94 110 GLU A CA 1
ATOM 839 C C . GLU A 1 110 ? 45.228 9.767 -55.275 1.00 92.94 110 GLU A C 1
ATOM 841 O O . GLU A 1 110 ? 44.987 10.101 -54.112 1.00 92.94 110 GLU A O 1
ATOM 846 N N . LEU A 1 111 ? 44.298 9.878 -56.231 1.00 94.38 111 LEU A N 1
ATOM 847 C CA . LEU A 1 111 ? 42.927 10.331 -55.970 1.00 94.38 111 LEU A CA 1
ATOM 848 C C . LEU A 1 111 ? 42.163 9.347 -55.077 1.00 94.38 111 LEU A C 1
ATOM 850 O O . LEU A 1 111 ? 41.482 9.772 -54.141 1.00 94.38 111 LEU A O 1
ATOM 854 N N . ALA A 1 112 ? 42.320 8.045 -55.317 1.00 93.31 112 ALA A N 1
ATOM 855 C CA . ALA A 1 112 ? 41.739 7.007 -54.475 1.00 93.31 112 ALA A CA 1
ATOM 856 C C . ALA A 1 112 ? 42.317 7.040 -53.049 1.00 93.31 112 ALA A C 1
ATOM 858 O O . ALA A 1 112 ? 41.566 6.942 -52.081 1.00 93.31 112 ALA A O 1
ATOM 859 N N . GLU A 1 113 ? 43.629 7.241 -52.892 1.00 94.62 113 GLU A N 1
ATOM 860 C CA . GLU A 1 113 ? 44.278 7.375 -51.581 1.00 94.62 113 GLU A CA 1
ATOM 861 C C . GLU A 1 113 ? 43.767 8.615 -50.819 1.00 94.62 113 GLU A C 1
ATOM 863 O O . GLU A 1 113 ? 43.445 8.516 -49.630 1.00 94.62 113 GLU A O 1
ATOM 868 N N . LYS A 1 114 ? 43.586 9.757 -51.502 1.00 96.25 114 LYS A N 1
ATOM 869 C CA . LYS A 1 114 ? 42.982 10.970 -50.915 1.00 96.25 114 LYS A CA 1
ATOM 870 C C . LYS A 1 114 ? 41.536 10.743 -50.472 1.00 96.25 114 LYS A C 1
ATOM 872 O O . LYS A 1 114 ? 41.160 11.156 -49.372 1.00 96.25 114 LYS A O 1
ATOM 877 N N . GLU A 1 115 ? 40.732 10.063 -51.287 1.00 95.12 115 GLU A N 1
ATOM 878 C CA . GLU A 1 115 ? 39.335 9.769 -50.954 1.00 95.12 115 GLU A CA 1
ATOM 879 C C . GLU A 1 115 ? 39.217 8.769 -49.794 1.00 95.12 115 GLU A C 1
ATOM 881 O O . GLU A 1 115 ? 38.391 8.943 -48.894 1.00 95.12 115 GLU A O 1
ATOM 886 N N . VAL A 1 116 ? 40.100 7.768 -49.738 1.00 97.56 116 VAL A N 1
ATOM 887 C CA . VAL A 1 116 ? 40.184 6.838 -48.606 1.00 97.56 116 VAL A CA 1
ATOM 888 C C . VAL A 1 116 ? 40.515 7.579 -47.313 1.00 97.56 116 VAL A C 1
ATOM 890 O O . VAL A 1 116 ? 39.881 7.314 -46.288 1.00 97.56 116 VAL A O 1
ATOM 893 N N . GLU A 1 117 ? 41.464 8.520 -47.321 1.00 97.25 117 GLU A N 1
ATOM 894 C CA . GLU A 1 117 ? 41.782 9.278 -46.107 1.00 97.25 117 GLU A CA 1
ATOM 895 C C . GLU A 1 117 ? 40.619 10.188 -45.679 1.00 97.25 117 GLU A C 1
ATOM 897 O O . GLU A 1 117 ? 40.287 10.249 -44.490 1.00 97.25 117 GLU A O 1
ATOM 902 N N . ARG A 1 118 ? 39.909 10.806 -46.632 1.00 97.75 118 ARG A N 1
ATOM 903 C CA . ARG A 1 118 ? 38.685 11.577 -46.356 1.00 97.75 118 ARG A CA 1
ATOM 904 C C . ARG A 1 118 ? 37.608 10.711 -45.693 1.00 97.75 118 ARG A C 1
ATOM 906 O O . ARG A 1 118 ? 37.050 11.092 -44.659 1.00 97.75 118 ARG A O 1
ATOM 913 N N . LEU A 1 119 ? 37.343 9.522 -46.235 1.00 97.88 119 LEU A N 1
ATOM 914 C CA . LEU A 1 119 ? 36.382 8.572 -45.667 1.00 97.88 119 LEU A CA 1
ATOM 915 C C . LEU A 1 119 ? 36.810 8.092 -44.276 1.00 97.88 119 LEU A C 1
ATOM 917 O O . LEU A 1 119 ? 35.982 8.039 -43.363 1.00 97.88 119 LEU A O 1
ATOM 921 N N . ARG A 1 120 ? 38.103 7.819 -44.060 1.00 98.12 120 ARG A N 1
ATOM 922 C CA . ARG A 1 120 ? 38.640 7.471 -42.732 1.00 98.12 120 ARG A CA 1
ATOM 923 C C . ARG A 1 120 ? 38.369 8.574 -41.715 1.00 98.12 120 ARG A C 1
ATOM 925 O O . ARG A 1 120 ? 37.950 8.275 -40.596 1.00 98.12 120 ARG A O 1
ATOM 932 N N . GLN A 1 121 ? 38.566 9.840 -42.079 1.00 98.06 121 GLN A N 1
ATOM 933 C CA . GLN A 1 121 ? 38.272 10.973 -41.197 1.00 98.06 121 GLN A CA 1
ATOM 934 C C . GLN A 1 121 ? 36.778 11.077 -40.861 1.00 98.06 121 GLN A C 1
ATOM 936 O O . GLN A 1 121 ? 36.429 11.282 -39.695 1.00 98.06 121 GLN A O 1
ATOM 941 N N . ILE A 1 122 ? 35.896 10.875 -41.842 1.00 98.12 122 ILE A N 1
ATOM 942 C CA . ILE A 1 122 ? 34.441 10.882 -41.626 1.00 98.12 122 ILE A CA 1
ATOM 943 C C . ILE A 1 122 ? 34.023 9.754 -40.690 1.00 98.12 122 ILE A C 1
ATOM 945 O O . ILE A 1 122 ? 33.329 10.009 -39.708 1.00 98.12 122 ILE A O 1
ATOM 949 N N . VAL A 1 123 ? 34.502 8.532 -40.923 1.00 98.19 123 VAL A N 1
ATOM 950 C CA . VAL A 1 123 ? 34.193 7.381 -40.065 1.00 98.19 123 VAL A CA 1
ATOM 951 C C . VAL A 1 123 ? 34.707 7.605 -38.641 1.00 98.19 123 VAL A C 1
ATOM 953 O O . VAL A 1 123 ? 33.997 7.311 -37.679 1.00 98.19 123 VAL A O 1
ATOM 956 N N . ARG A 1 124 ? 35.913 8.168 -38.467 1.00 97.94 124 ARG A N 1
ATOM 957 C CA . ARG A 1 124 ? 36.437 8.535 -37.137 1.00 97.94 124 ARG A CA 1
ATOM 958 C C . ARG A 1 124 ? 35.523 9.550 -36.438 1.00 97.94 124 ARG A C 1
ATOM 960 O O . ARG A 1 124 ? 35.227 9.377 -35.255 1.00 97.94 124 ARG A O 1
ATOM 967 N N . ARG A 1 125 ? 35.041 10.568 -37.160 1.00 98.25 125 ARG A N 1
ATOM 968 C CA . ARG A 1 125 ? 34.117 11.584 -36.629 1.00 98.25 125 ARG A CA 1
ATOM 969 C C . ARG A 1 125 ? 32.768 10.978 -36.246 1.00 98.25 125 ARG A C 1
ATOM 971 O O . ARG A 1 125 ? 32.338 11.163 -35.114 1.00 98.25 125 ARG A O 1
ATOM 978 N N . GLN A 1 126 ? 32.159 10.195 -37.134 1.00 98.00 126 GLN A N 1
ATOM 979 C CA . GLN A 1 126 ? 30.885 9.517 -36.880 1.00 98.00 126 GLN A CA 1
ATOM 980 C C . GLN A 1 126 ? 30.978 8.553 -35.694 1.00 98.00 126 GLN A C 1
ATOM 982 O O . GLN A 1 126 ? 30.081 8.517 -34.860 1.00 98.00 126 GLN A O 1
ATOM 987 N N . ARG A 1 127 ? 32.090 7.819 -35.548 1.00 98.25 127 ARG A N 1
ATOM 988 C CA . ARG A 1 127 ? 32.329 6.979 -34.363 1.00 98.25 127 ARG A CA 1
ATOM 989 C C . ARG A 1 127 ? 32.411 7.801 -33.076 1.00 98.25 127 ARG A C 1
ATOM 991 O O . ARG A 1 127 ? 31.917 7.346 -32.049 1.00 98.25 127 ARG A O 1
ATOM 998 N N . LYS A 1 128 ? 33.034 8.985 -33.108 1.00 98.38 128 LYS A N 1
ATOM 999 C CA . LYS A 1 128 ? 33.106 9.884 -31.944 1.00 98.38 128 LYS A CA 1
ATOM 1000 C C . LYS A 1 128 ? 31.725 10.436 -31.582 1.00 98.38 128 LYS A C 1
ATOM 1002 O O . LYS A 1 128 ? 31.363 10.422 -30.412 1.00 98.38 128 LYS A O 1
ATOM 1007 N N . GLU A 1 129 ? 30.958 10.866 -32.577 1.00 98.25 129 GLU A N 1
ATOM 1008 C CA . GLU A 1 129 ? 29.598 11.377 -32.389 1.00 98.25 129 GLU A CA 1
ATOM 1009 C C . GLU A 1 129 ? 28.646 10.293 -31.873 1.00 98.25 129 GLU A C 1
ATOM 1011 O O . GLU A 1 129 ? 27.913 10.529 -30.917 1.00 98.25 129 GLU A O 1
ATOM 1016 N N . LEU A 1 130 ? 28.714 9.078 -32.426 1.00 98.25 130 LEU A N 1
ATOM 1017 C CA . LEU A 1 130 ? 27.920 7.946 -31.951 1.00 98.25 130 LEU A CA 1
ATOM 1018 C C . LEU A 1 130 ? 28.220 7.633 -30.482 1.00 98.25 130 LEU A C 1
ATOM 1020 O O . LEU A 1 130 ? 27.294 7.474 -29.695 1.00 98.25 130 LEU A O 1
ATOM 1024 N N . LYS A 1 131 ? 29.501 7.599 -30.092 1.00 98.12 131 LYS A N 1
ATOM 1025 C CA . LYS A 1 131 ? 29.889 7.404 -28.686 1.00 98.12 131 LYS A CA 1
ATOM 1026 C C . LYS A 1 131 ? 29.339 8.507 -27.780 1.00 98.12 131 LYS A C 1
ATOM 1028 O O . LYS A 1 131 ? 28.868 8.198 -26.693 1.00 98.12 131 LYS A O 1
ATOM 1033 N N . ALA A 1 132 ? 29.378 9.765 -28.222 1.00 98.25 132 ALA A N 1
ATOM 1034 C CA . ALA A 1 132 ? 28.817 10.878 -27.460 1.00 98.25 132 ALA A CA 1
ATOM 1035 C C . ALA A 1 132 ? 27.298 10.724 -27.273 1.00 98.25 132 ALA A C 1
ATOM 1037 O O . ALA A 1 132 ? 26.821 10.784 -26.143 1.00 98.25 132 ALA A O 1
ATOM 1038 N N . ARG A 1 133 ? 26.562 10.411 -28.348 1.00 98.12 133 ARG A N 1
ATOM 1039 C CA . ARG A 1 133 ? 25.111 10.163 -28.287 1.00 98.12 133 ARG A CA 1
ATOM 1040 C C . ARG A 1 133 ? 24.752 8.965 -27.412 1.00 98.12 133 ARG A C 1
ATOM 1042 O O . ARG A 1 133 ? 23.767 9.012 -26.690 1.00 98.12 133 ARG A O 1
ATOM 1049 N N . MET A 1 134 ? 25.551 7.899 -27.432 1.00 97.81 134 MET A N 1
ATOM 1050 C CA . MET A 1 134 ? 25.331 6.750 -26.547 1.00 97.81 134 MET A CA 1
ATOM 1051 C C . MET A 1 134 ? 25.457 7.121 -25.062 1.00 97.81 134 MET A C 1
ATOM 1053 O O . MET A 1 134 ? 24.685 6.622 -24.245 1.00 97.81 134 MET A O 1
ATOM 1057 N N . ILE A 1 135 ? 26.410 7.990 -24.706 1.00 98.00 135 ILE A N 1
ATOM 1058 C CA . ILE A 1 135 ? 26.576 8.476 -23.326 1.00 98.00 135 ILE A CA 1
ATOM 1059 C C . ILE A 1 135 ? 25.393 9.362 -22.925 1.00 98.00 135 ILE A C 1
ATOM 1061 O O . ILE A 1 135 ? 24.880 9.226 -21.818 1.00 98.00 135 ILE A O 1
ATOM 1065 N N . GLU A 1 136 ? 24.943 10.236 -23.824 1.00 97.75 136 GLU A N 1
ATOM 1066 C CA . GLU A 1 136 ? 23.786 11.107 -23.606 1.00 97.75 136 GLU A CA 1
ATOM 1067 C C . GLU A 1 136 ? 22.504 10.301 -23.364 1.00 97.75 136 GLU A C 1
ATOM 1069 O O . GLU A 1 136 ? 21.863 10.484 -22.333 1.00 97.75 136 GLU A O 1
ATOM 1074 N N . VAL A 1 137 ? 22.205 9.319 -24.223 1.00 98.19 137 VAL A N 1
ATOM 1075 C CA . VAL A 1 137 ? 21.061 8.408 -24.038 1.00 98.19 137 VAL A CA 1
ATOM 1076 C C . VAL A 1 137 ? 21.171 7.640 -22.721 1.00 98.19 137 VAL A C 1
ATOM 1078 O O . VAL A 1 137 ? 20.196 7.543 -21.984 1.00 98.19 137 VAL A O 1
ATOM 1081 N N . SER A 1 138 ? 22.360 7.134 -22.377 1.00 96.88 138 SER A N 1
ATOM 1082 C CA . SER A 1 138 ? 22.560 6.419 -21.105 1.00 96.88 138 SER A CA 1
ATOM 10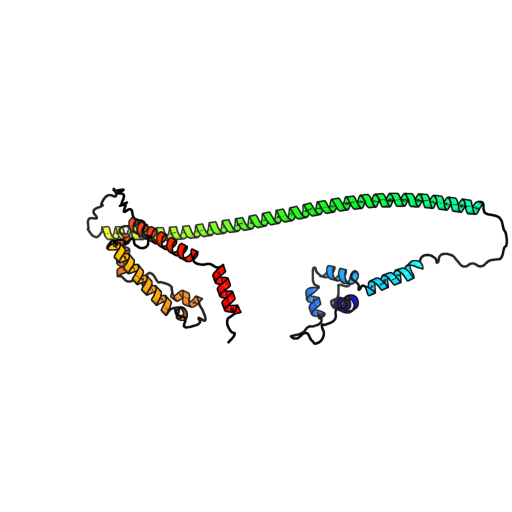83 C C . SER A 1 138 ? 22.281 7.315 -19.892 1.00 96.88 138 SER A C 1
ATOM 1085 O O . SER A 1 138 ? 21.741 6.854 -18.886 1.00 96.88 138 SER A O 1
ATOM 1087 N N . ARG A 1 139 ? 22.637 8.602 -19.978 1.00 97.88 139 ARG A N 1
ATOM 1088 C CA . ARG A 1 139 ? 22.355 9.588 -18.932 1.00 97.88 139 ARG A CA 1
ATOM 1089 C C . ARG A 1 139 ? 20.861 9.899 -18.844 1.00 97.88 139 ARG A C 1
ATOM 1091 O O . ARG A 1 139 ? 20.312 9.872 -17.746 1.00 97.88 139 ARG A O 1
ATOM 1098 N N . GLU A 1 140 ? 20.206 10.144 -19.974 1.00 97.81 140 GLU A N 1
ATOM 1099 C CA . GLU A 1 140 ? 18.765 10.409 -20.030 1.00 97.81 140 GLU A CA 1
ATOM 1100 C C . GLU A 1 140 ? 17.951 9.212 -19.508 1.00 97.81 140 GLU A C 1
ATOM 1102 O O . GLU A 1 140 ? 17.001 9.380 -18.743 1.00 97.81 140 GLU A O 1
ATOM 1107 N N . GLU A 1 141 ? 18.356 7.981 -19.834 1.00 96.62 141 GLU A N 1
ATOM 1108 C CA . GLU A 1 141 ? 17.732 6.771 -19.295 1.00 96.62 141 GLU A CA 1
ATOM 1109 C C . GLU A 1 141 ? 17.895 6.653 -17.774 1.00 96.62 141 GLU A C 1
ATOM 1111 O O . GLU A 1 141 ? 16.949 6.257 -17.085 1.00 96.62 141 GLU A O 1
ATOM 1116 N N . ALA A 1 142 ? 19.063 7.009 -17.231 1.00 97.81 142 ALA A N 1
ATOM 1117 C CA . ALA A 1 142 ? 19.291 7.018 -15.788 1.00 97.81 142 ALA A CA 1
ATOM 1118 C C . ALA A 1 142 ? 18.412 8.064 -15.081 1.00 97.81 142 ALA A C 1
ATOM 1120 O O . ALA A 1 142 ? 17.798 7.765 -14.055 1.00 97.81 142 ALA A O 1
ATOM 1121 N N . GLU A 1 143 ? 18.288 9.263 -15.656 1.00 97.38 143 GLU A N 1
ATOM 1122 C CA . GLU A 1 143 ? 17.410 10.322 -15.148 1.00 97.38 143 GLU A CA 1
ATOM 1123 C C . GLU A 1 143 ? 15.932 9.900 -15.218 1.00 97.38 143 GLU A C 1
ATOM 1125 O O . GLU A 1 143 ? 15.199 10.028 -14.234 1.00 97.38 143 GLU A O 1
ATOM 1130 N N . ARG A 1 144 ? 15.497 9.286 -16.326 1.00 97.69 144 ARG A N 1
ATOM 1131 C CA . ARG A 1 144 ? 14.137 8.746 -16.469 1.00 97.69 144 ARG A CA 1
ATOM 1132 C C . ARG A 1 144 ? 13.828 7.677 -15.420 1.00 97.69 144 ARG A C 1
ATOM 1134 O O . ARG A 1 144 ? 12.730 7.686 -14.863 1.00 97.69 144 ARG A O 1
ATOM 1141 N N . ARG A 1 145 ? 14.760 6.757 -15.150 1.00 97.25 145 ARG A N 1
ATOM 1142 C CA . ARG A 1 145 ? 14.594 5.733 -14.101 1.00 97.25 145 ARG A CA 1
ATOM 1143 C C . ARG A 1 145 ? 14.440 6.375 -12.727 1.00 97.25 145 ARG A C 1
ATOM 1145 O O . ARG A 1 145 ? 13.472 6.077 -12.038 1.00 97.25 145 ARG A O 1
ATOM 1152 N N . ARG A 1 146 ? 15.312 7.328 -12.386 1.00 97.75 146 ARG A N 1
ATOM 1153 C CA . ARG A 1 146 ? 15.232 8.070 -11.122 1.00 97.75 146 ARG A CA 1
ATOM 1154 C C . ARG A 1 146 ? 13.874 8.759 -10.940 1.00 97.75 146 ARG A C 1
ATOM 1156 O O . ARG A 1 146 ? 13.269 8.639 -9.881 1.00 97.75 146 ARG A O 1
ATOM 1163 N N . MET A 1 147 ? 13.364 9.425 -11.976 1.00 97.06 147 MET A N 1
ATOM 1164 C CA . MET A 1 147 ? 12.052 10.088 -11.925 1.00 97.06 147 MET A CA 1
ATOM 1165 C C . MET A 1 147 ? 10.894 9.104 -11.699 1.00 97.06 147 MET A C 1
ATOM 1167 O O . MET A 1 147 ? 9.918 9.430 -11.020 1.00 97.06 147 MET A O 1
ATOM 1171 N N . LEU A 1 148 ? 10.973 7.898 -12.271 1.00 96.00 148 LEU A N 1
ATOM 1172 C CA . LEU A 1 148 ? 9.969 6.854 -12.050 1.00 96.00 148 LEU A CA 1
ATOM 1173 C C . LEU A 1 148 ? 10.016 6.320 -10.616 1.00 96.00 148 LEU A C 1
ATOM 1175 O O . LEU A 1 148 ? 8.956 6.159 -10.008 1.00 96.00 148 LEU A O 1
ATOM 1179 N N . ASP A 1 149 ? 11.212 6.107 -10.071 1.00 96.62 149 ASP A N 1
ATOM 1180 C CA . ASP A 1 149 ? 11.396 5.6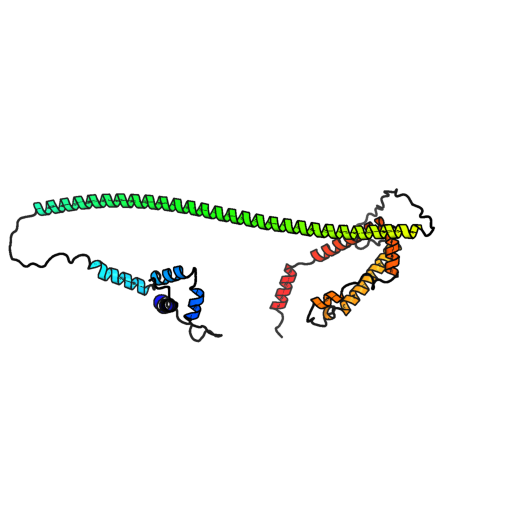67 -8.687 1.00 96.62 149 ASP A CA 1
ATOM 1181 C C . ASP A 1 149 ? 10.879 6.720 -7.697 1.00 96.62 149 ASP A C 1
ATOM 1183 O O . ASP A 1 149 ? 10.121 6.392 -6.783 1.00 96.62 149 ASP A O 1
ATOM 1187 N N . GLU A 1 150 ? 11.189 8.002 -7.918 1.00 96.69 150 GLU A N 1
ATOM 1188 C CA . GLU A 1 150 ? 10.673 9.112 -7.106 1.00 96.69 150 GLU A CA 1
ATOM 1189 C C . GLU A 1 150 ? 9.137 9.186 -7.153 1.00 96.69 150 GLU A C 1
ATOM 1191 O O . GLU A 1 150 ? 8.484 9.313 -6.113 1.00 96.69 150 GLU A O 1
ATOM 1196 N N . ARG A 1 151 ? 8.531 9.026 -8.338 1.00 96.94 151 ARG A N 1
ATOM 1197 C CA . ARG A 1 151 ? 7.067 8.995 -8.492 1.00 96.94 151 ARG A CA 1
ATOM 1198 C C . ARG A 1 151 ? 6.435 7.787 -7.796 1.00 96.94 151 ARG A C 1
ATOM 1200 O O . ARG A 1 151 ? 5.365 7.921 -7.200 1.00 96.94 151 ARG A O 1
ATOM 1207 N N . SER A 1 152 ? 7.070 6.619 -7.879 1.00 94.94 152 SER A N 1
ATOM 1208 C CA . SER A 1 152 ? 6.631 5.407 -7.181 1.00 94.94 152 SER A CA 1
ATOM 1209 C C . SER A 1 152 ? 6.668 5.607 -5.665 1.00 94.94 152 SER A C 1
ATOM 1211 O O . SER A 1 152 ? 5.678 5.348 -4.982 1.00 94.94 152 SER A O 1
ATOM 1213 N N . ASN A 1 153 ? 7.761 6.175 -5.151 1.00 96.75 153 ASN A N 1
ATOM 1214 C CA . ASN A 1 153 ? 7.926 6.481 -3.735 1.00 96.75 153 ASN A CA 1
ATOM 1215 C C . ASN A 1 153 ? 6.876 7.490 -3.237 1.00 96.75 153 ASN A C 1
ATOM 1217 O O . ASN A 1 153 ? 6.259 7.285 -2.193 1.00 96.75 153 ASN A O 1
ATOM 1221 N N . TYR A 1 154 ? 6.602 8.543 -4.016 1.00 97.00 154 TYR A N 1
ATOM 1222 C CA . TYR A 1 154 ? 5.542 9.499 -3.691 1.00 97.00 154 TYR A CA 1
ATOM 1223 C C . TYR A 1 154 ? 4.172 8.818 -3.608 1.00 97.00 154 TYR A C 1
ATOM 1225 O O . TYR A 1 154 ? 3.438 9.018 -2.642 1.00 97.00 154 TYR A O 1
ATOM 1233 N N . ARG A 1 155 ? 3.849 7.958 -4.583 1.00 96.44 155 ARG A N 1
ATOM 1234 C CA . ARG A 1 155 ? 2.589 7.208 -4.594 1.00 96.44 155 ARG A CA 1
ATOM 1235 C C . ARG A 1 155 ? 2.479 6.255 -3.405 1.00 96.44 155 ARG A C 1
ATOM 1237 O O . ARG A 1 155 ? 1.415 6.171 -2.804 1.00 96.44 155 ARG A O 1
ATOM 1244 N N . HIS A 1 156 ? 3.560 5.567 -3.048 1.00 97.12 156 HIS A N 1
ATOM 1245 C CA . HIS A 1 156 ? 3.590 4.707 -1.867 1.00 97.12 156 HIS A CA 1
ATOM 1246 C C . HIS A 1 156 ? 3.340 5.509 -0.583 1.00 97.12 156 HIS A C 1
ATOM 1248 O O . HIS A 1 156 ? 2.466 5.151 0.203 1.00 97.12 156 HIS A O 1
ATOM 1254 N N . LYS A 1 157 ? 4.039 6.638 -0.406 1.00 97.75 157 LYS A N 1
ATOM 1255 C CA . LYS A 1 157 ? 3.848 7.525 0.747 1.00 97.75 157 LYS A CA 1
ATOM 1256 C C . LYS A 1 157 ? 2.419 8.063 0.830 1.00 97.75 157 LYS A C 1
ATOM 1258 O O . LYS A 1 157 ? 1.862 8.120 1.920 1.00 97.75 157 LYS A O 1
ATOM 1263 N N . GLN A 1 158 ? 1.830 8.436 -0.303 1.00 97.69 158 GLN A N 1
ATOM 1264 C CA . GLN A 1 158 ? 0.447 8.901 -0.364 1.00 97.69 158 GLN A CA 1
ATOM 1265 C C . GLN A 1 158 ? -0.529 7.819 0.116 1.00 97.69 158 GLN A C 1
ATOM 1267 O O . GLN A 1 158 ? -1.317 8.082 1.016 1.00 97.69 158 GLN A O 1
ATOM 1272 N N . VAL A 1 159 ? -0.423 6.596 -0.413 1.00 98.00 159 VAL A N 1
ATOM 1273 C CA . VAL A 1 159 ? -1.288 5.473 -0.005 1.00 98.00 159 VAL A CA 1
ATOM 1274 C C . VAL A 1 159 ? -1.136 5.162 1.487 1.00 98.00 159 VAL A C 1
ATOM 1276 O O . VAL A 1 159 ? -2.125 4.910 2.169 1.00 98.00 159 VAL A O 1
ATOM 1279 N N . MET A 1 160 ? 0.089 5.217 2.019 1.00 97.44 160 MET A N 1
ATOM 1280 C CA . MET A 1 160 ? 0.328 5.034 3.454 1.00 97.44 160 MET A CA 1
ATOM 1281 C C . MET A 1 160 ? -0.368 6.111 4.294 1.00 97.44 160 MET A C 1
ATOM 1283 O O . MET A 1 160 ? -0.975 5.788 5.310 1.00 97.44 160 MET A O 1
ATOM 1287 N N . LEU A 1 161 ? -0.301 7.379 3.879 1.00 98.19 161 LEU A N 1
ATOM 1288 C CA . LEU A 1 161 ? -0.972 8.474 4.583 1.00 98.19 161 LEU A CA 1
ATOM 1289 C C . LEU A 1 161 ? -2.497 8.344 4.529 1.00 98.19 161 LEU A C 1
ATOM 1291 O O . LEU A 1 161 ? -3.140 8.518 5.556 1.00 98.19 161 LEU A O 1
ATOM 1295 N N . GLU A 1 162 ? -3.061 7.980 3.376 1.00 97.94 162 GLU A N 1
ATOM 1296 C CA . GLU A 1 162 ? -4.501 7.727 3.222 1.00 97.94 162 GLU A CA 1
ATOM 1297 C C . GLU A 1 162 ? -4.978 6.591 4.147 1.00 97.94 162 GLU A C 1
ATOM 1299 O O . GLU A 1 162 ? -6.027 6.702 4.778 1.00 97.94 162 GLU A O 1
ATOM 1304 N N . ALA A 1 163 ? -4.182 5.527 4.304 1.00 98.00 163 ALA A N 1
ATOM 1305 C CA . ALA A 1 163 ? -4.496 4.440 5.231 1.00 98.00 163 ALA A CA 1
ATOM 1306 C C . ALA A 1 163 ? -4.473 4.891 6.706 1.00 98.00 163 ALA A C 1
ATOM 1308 O O . ALA A 1 163 ? -5.341 4.496 7.487 1.00 98.00 163 ALA A O 1
ATOM 1309 N N . TYR A 1 164 ? -3.505 5.730 7.093 1.00 98.12 164 TYR A N 1
ATOM 1310 C CA . TYR A 1 164 ? -3.437 6.300 8.444 1.00 98.12 164 TYR A CA 1
ATOM 1311 C C . TYR A 1 164 ? -4.592 7.262 8.738 1.00 98.12 164 TYR A C 1
ATOM 1313 O O . TYR A 1 164 ? -5.129 7.257 9.847 1.00 98.12 164 TYR A O 1
ATOM 1321 N N . ASP A 1 165 ? -4.979 8.075 7.757 1.00 97.75 165 ASP A N 1
ATOM 1322 C CA . ASP A 1 165 ? -6.125 8.979 7.857 1.00 97.75 165 ASP A CA 1
ATOM 1323 C C . ASP A 1 165 ? -7.416 8.180 8.077 1.00 97.75 165 ASP A C 1
ATOM 1325 O O . ASP A 1 165 ? -8.126 8.384 9.060 1.00 97.75 165 ASP A O 1
ATOM 1329 N N . GLN A 1 166 ? -7.629 7.134 7.272 1.00 97.50 166 GLN A N 1
ATOM 1330 C CA . GLN A 1 166 ? -8.769 6.232 7.428 1.00 97.50 166 GLN A CA 1
ATOM 1331 C C . GLN A 1 166 ? -8.786 5.516 8.790 1.00 97.50 166 GLN A C 1
ATOM 1333 O O . GLN A 1 166 ? -9.850 5.347 9.390 1.00 97.50 166 GLN A O 1
ATOM 1338 N N . GLN A 1 167 ? -7.624 5.104 9.305 1.00 97.38 167 GLN A N 1
ATOM 1339 C CA . GLN A 1 167 ? -7.520 4.519 10.644 1.00 97.38 167 GLN A CA 1
ATOM 1340 C C . GLN A 1 167 ? -7.880 5.537 11.737 1.00 97.38 167 GLN A C 1
ATOM 1342 O O . GLN A 1 167 ? -8.531 5.184 12.723 1.00 97.38 167 GLN A O 1
ATOM 1347 N N . SER A 1 168 ? -7.471 6.792 11.559 1.00 97.00 168 SER A N 1
ATOM 1348 C CA . SER A 1 168 ? -7.769 7.884 12.488 1.00 97.00 168 SER A CA 1
ATOM 1349 C C . SER A 1 168 ? -9.265 8.202 12.506 1.00 97.00 168 SER A C 1
ATOM 1351 O O . SER A 1 168 ? -9.850 8.331 13.584 1.00 97.00 168 SER A O 1
ATOM 1353 N N . ASP A 1 169 ? -9.906 8.226 11.339 1.00 97.88 169 ASP A N 1
ATOM 1354 C CA . ASP A 1 169 ? -11.356 8.380 11.208 1.00 97.88 169 ASP A CA 1
ATOM 1355 C C . ASP A 1 169 ? -12.120 7.235 11.876 1.00 97.88 169 ASP A C 1
ATOM 1357 O O . ASP A 1 169 ? -13.115 7.458 12.571 1.00 97.88 169 ASP A O 1
ATOM 1361 N N . GLU A 1 170 ? -11.662 5.996 11.703 1.00 97.44 170 GLU A N 1
ATOM 1362 C CA . GLU A 1 170 ? -12.293 4.843 12.341 1.00 97.44 170 GLU A CA 1
ATOM 1363 C C . GLU A 1 170 ? -12.154 4.899 13.867 1.00 97.44 170 GLU A C 1
ATOM 1365 O O . GLU A 1 170 ? -13.132 4.699 14.592 1.00 97.44 170 GLU A O 1
ATOM 1370 N N . ALA A 1 171 ? -10.978 5.279 14.373 1.00 96.31 171 ALA A N 1
ATOM 1371 C CA . ALA A 1 171 ? -10.779 5.520 15.799 1.00 96.31 171 ALA A CA 1
ATOM 1372 C C . ALA A 1 171 ? -11.705 6.633 16.320 1.00 96.31 171 ALA A C 1
ATOM 1374 O O . ALA A 1 171 ? -12.318 6.482 17.380 1.00 96.31 171 ALA A O 1
ATOM 1375 N N . ALA A 1 172 ? -11.877 7.721 15.564 1.00 97.44 172 ALA A N 1
ATOM 1376 C CA . ALA A 1 172 ? -12.787 8.803 15.925 1.00 97.44 172 ALA A CA 1
ATOM 1377 C C . ALA A 1 172 ? -14.249 8.329 16.017 1.00 97.44 172 ALA A C 1
ATOM 1379 O O . ALA A 1 172 ? -14.946 8.682 16.974 1.00 97.44 172 ALA A O 1
ATOM 1380 N N . LYS A 1 173 ? -14.711 7.477 15.090 1.00 97.69 173 LYS A N 1
ATOM 1381 C CA . LYS A 1 173 ? -16.053 6.862 15.160 1.00 97.69 173 LYS A CA 1
ATOM 1382 C C . LYS A 1 173 ? -16.214 5.987 16.399 1.00 97.69 173 LYS A C 1
ATOM 1384 O O . LYS A 1 173 ? -17.236 6.081 17.080 1.00 97.69 173 LYS A O 1
ATOM 1389 N N . ILE A 1 174 ? -15.203 5.177 16.716 1.00 96.25 174 ILE A N 1
ATOM 1390 C CA . ILE A 1 174 ? -15.192 4.330 17.913 1.00 96.25 174 ILE A CA 1
ATOM 1391 C C . ILE A 1 174 ? -15.325 5.197 19.172 1.00 96.25 174 ILE A C 1
ATOM 1393 O O . ILE A 1 174 ? -16.198 4.946 20.006 1.00 96.25 174 ILE A O 1
ATOM 1397 N N . PHE A 1 175 ? -14.524 6.261 19.296 1.00 95.44 175 PHE A N 1
ATOM 1398 C CA . PHE A 1 175 ? -14.620 7.186 20.428 1.00 95.44 175 PHE A CA 1
ATOM 1399 C C . PHE A 1 175 ? -15.977 7.890 20.500 1.00 95.44 175 PHE A C 1
ATOM 1401 O O . PHE A 1 175 ? -16.529 8.030 21.592 1.00 95.44 175 PHE A O 1
ATOM 1408 N N . ALA A 1 176 ? -16.550 8.292 19.364 1.00 97.12 176 ALA A N 1
ATOM 1409 C CA . ALA A 1 176 ? -17.871 8.912 19.324 1.00 97.12 176 ALA A CA 1
ATOM 1410 C C . ALA A 1 176 ? -18.973 7.961 19.826 1.00 97.12 176 ALA A C 1
ATOM 1412 O O . ALA A 1 176 ? -19.837 8.372 20.607 1.00 97.12 176 ALA A O 1
ATOM 1413 N N . GLU A 1 177 ? -18.926 6.683 19.443 1.00 97.50 177 GLU A N 1
ATOM 1414 C CA . GLU A 1 177 ? -19.861 5.669 19.941 1.00 97.50 177 GLU A CA 1
ATOM 1415 C C . GLU A 1 177 ? -19.657 5.376 21.433 1.00 97.50 177 GLU A C 1
ATOM 1417 O O . GLU A 1 177 ? -20.635 5.337 22.186 1.00 97.50 177 GLU A O 1
ATOM 1422 N N . TYR A 1 178 ? -18.413 5.262 21.908 1.00 95.06 178 TYR A N 1
ATOM 1423 C CA . TYR A 1 178 ? -18.146 5.134 23.346 1.00 95.06 178 TYR A CA 1
ATOM 1424 C C . TYR A 1 178 ? -18.667 6.334 24.134 1.00 95.06 178 TYR A C 1
ATOM 1426 O O . TYR A 1 178 ? -19.327 6.156 25.157 1.00 95.06 178 TYR A O 1
ATOM 1434 N N . HIS A 1 179 ? -18.446 7.551 23.640 1.00 94.81 179 HIS A N 1
ATOM 1435 C CA . HIS A 1 179 ? -18.946 8.772 24.266 1.00 94.81 179 HIS A CA 1
ATOM 1436 C C . HIS A 1 179 ? -20.475 8.797 24.338 1.00 94.81 179 HIS A C 1
ATOM 1438 O O . HIS A 1 179 ? -21.057 9.137 25.369 1.00 94.81 179 HIS A O 1
ATOM 1444 N N . LYS A 1 180 ? -21.150 8.381 23.264 1.00 95.75 180 LYS A N 1
ATOM 1445 C CA . LYS A 1 180 ? -22.613 8.261 23.209 1.00 95.75 180 LYS A CA 1
ATOM 1446 C C . LYS A 1 180 ? -23.145 7.230 24.208 1.00 95.75 180 LYS A C 1
ATOM 1448 O O . LYS A 1 180 ? -24.112 7.521 24.916 1.00 95.75 180 LYS A O 1
ATOM 1453 N N . ARG A 1 181 ? -22.515 6.054 24.305 1.00 94.62 181 ARG A N 1
ATOM 1454 C CA . ARG A 1 181 ? -22.870 5.015 25.291 1.00 94.62 181 ARG A CA 1
ATOM 1455 C C . ARG A 1 181 ? -22.644 5.502 26.718 1.00 94.62 181 ARG A C 1
ATOM 1457 O O . ARG A 1 181 ? -23.533 5.370 27.553 1.00 94.62 181 ARG A O 1
ATOM 1464 N N . LEU A 1 182 ? -21.506 6.142 26.976 1.00 92.50 182 LEU A N 1
ATOM 1465 C CA . LEU A 1 182 ? -21.181 6.692 28.286 1.00 92.50 182 LEU A CA 1
ATOM 1466 C C . LEU A 1 182 ? -22.197 7.753 28.713 1.00 92.50 182 LEU A C 1
ATOM 1468 O O . LEU A 1 182 ? -22.687 7.707 29.837 1.00 92.50 182 LEU A O 1
ATOM 1472 N N . ARG A 1 183 ? -22.586 8.663 27.809 1.00 94.19 183 ARG A N 1
ATOM 1473 C CA . ARG A 1 183 ? -23.650 9.642 28.081 1.00 94.19 183 ARG A CA 1
ATOM 1474 C C . ARG A 1 183 ? -24.957 8.968 28.487 1.00 94.19 183 ARG A C 1
ATOM 1476 O O . ARG A 1 183 ? -25.587 9.427 29.433 1.00 94.19 183 ARG A O 1
ATOM 1483 N N . ARG A 1 184 ? -25.346 7.877 27.815 1.00 91.75 184 ARG A N 1
ATOM 1484 C CA . ARG A 1 184 ? -26.548 7.110 28.175 1.00 91.75 184 ARG A CA 1
ATOM 1485 C C . ARG A 1 184 ? -26.450 6.562 29.601 1.00 91.75 184 ARG A C 1
ATOM 1487 O O . ARG A 1 184 ? -27.372 6.781 30.379 1.00 91.75 184 ARG A O 1
ATOM 1494 N N . TYR A 1 185 ? -25.337 5.920 29.953 1.00 85.81 185 TYR A N 1
ATOM 1495 C CA . TYR A 1 185 ? -25.136 5.370 31.297 1.00 85.81 185 TYR A CA 1
ATOM 1496 C C . TYR A 1 185 ? -25.089 6.451 32.378 1.00 85.81 185 TYR A C 1
ATOM 1498 O O . TYR A 1 185 ? -25.681 6.284 33.439 1.00 85.81 185 TYR A O 1
ATOM 1506 N N . VAL A 1 186 ? -24.445 7.589 32.106 1.00 91.00 186 VAL A N 1
ATOM 1507 C CA . VAL A 1 186 ? -24.422 8.728 33.034 1.00 91.00 186 VAL A CA 1
ATOM 1508 C C . VAL A 1 186 ? -25.828 9.284 33.257 1.00 91.00 186 VAL A C 1
ATOM 1510 O O . VAL A 1 186 ? -26.180 9.580 34.398 1.00 91.00 186 VAL A O 1
ATOM 1513 N N . SER A 1 187 ? -26.643 9.412 32.206 1.00 89.44 187 SER A N 1
ATOM 1514 C CA . SER A 1 187 ? -28.043 9.824 32.354 1.00 89.44 187 SER A CA 1
ATOM 1515 C C . SER A 1 187 ? -28.838 8.821 33.192 1.00 89.44 187 SER A C 1
ATOM 1517 O O . SER A 1 187 ? -29.469 9.227 34.160 1.00 89.44 187 SER A O 1
ATOM 1519 N N . GLN A 1 188 ? -28.721 7.520 32.905 1.00 85.56 188 GLN A N 1
ATOM 1520 C CA . GLN A 1 188 ? -29.388 6.463 33.676 1.00 85.56 188 GLN A CA 1
ATOM 1521 C C . GLN A 1 188 ? -28.982 6.469 35.156 1.00 85.56 188 GLN A C 1
ATOM 1523 O O . GLN A 1 188 ? -29.843 6.390 36.026 1.00 85.56 188 GLN A O 1
ATOM 1528 N N . ALA A 1 189 ? -27.690 6.624 35.458 1.00 80.31 189 ALA A N 1
ATOM 1529 C CA . ALA A 1 189 ? -27.206 6.712 36.834 1.00 80.31 189 ALA A CA 1
ATOM 1530 C C . ALA A 1 189 ? -27.746 7.957 37.557 1.00 80.31 189 ALA A C 1
ATOM 1532 O O . ALA A 1 189 ? -28.146 7.876 38.719 1.00 80.31 189 ALA A O 1
ATOM 1533 N N . ARG A 1 190 ? -27.807 9.109 36.873 1.00 86.75 190 ARG A N 1
ATOM 1534 C CA . ARG A 1 190 ? -28.412 10.331 37.430 1.00 86.75 190 ARG A CA 1
ATOM 1535 C C . ARG A 1 190 ? -29.902 10.155 37.701 1.00 86.75 190 ARG A C 1
ATOM 1537 O O . ARG A 1 190 ? -30.378 10.607 38.739 1.00 86.75 190 ARG A O 1
ATOM 1544 N N . ASP A 1 191 ? -30.629 9.518 36.792 1.00 84.44 191 ASP A N 1
ATOM 1545 C CA . ASP A 1 191 ? -32.064 9.289 36.948 1.00 84.44 191 ASP A CA 1
ATOM 1546 C C . ASP A 1 191 ? -32.350 8.283 38.074 1.00 84.44 191 ASP A C 1
ATOM 1548 O O . ASP A 1 191 ? -33.234 8.536 38.889 1.00 84.44 191 ASP A O 1
ATOM 1552 N N . ALA A 1 192 ? -31.526 7.238 38.222 1.00 76.38 192 ALA A N 1
ATOM 1553 C CA . ALA A 1 192 ? -31.593 6.287 39.335 1.00 76.38 192 ALA A CA 1
ATOM 1554 C C . ALA A 1 192 ? -31.315 6.943 40.705 1.00 76.38 192 ALA A C 1
ATOM 1556 O O . ALA A 1 192 ? -31.998 6.664 41.694 1.00 76.38 192 ALA A O 1
ATOM 1557 N N . GLN A 1 193 ? -30.344 7.863 40.775 1.00 76.38 193 GLN A N 1
ATOM 1558 C CA . GLN A 1 193 ? -30.092 8.647 41.990 1.00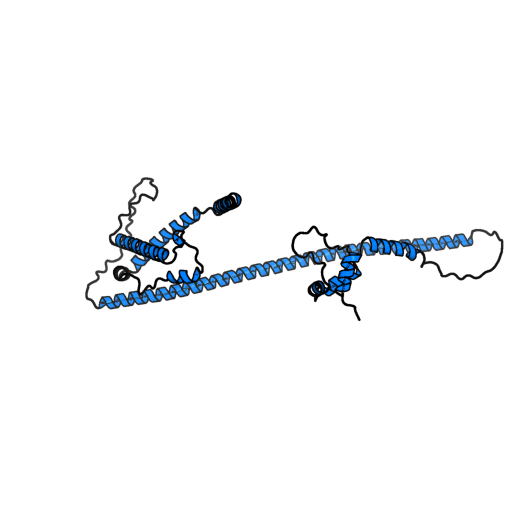 76.38 193 GLN A CA 1
ATOM 1559 C C . GLN A 1 193 ? -31.295 9.526 42.353 1.00 76.38 193 GLN A C 1
ATOM 1561 O O . GLN A 1 193 ? -31.708 9.545 43.515 1.00 76.38 193 GLN A O 1
ATOM 1566 N N . ARG A 1 194 ? -31.893 10.206 41.365 1.00 76.00 194 ARG A N 1
ATOM 1567 C CA . ARG A 1 194 ? -33.088 11.044 41.562 1.00 76.00 194 ARG A CA 1
ATOM 1568 C C . ARG A 1 194 ? -34.302 10.231 42.002 1.00 76.00 194 ARG A C 1
ATOM 1570 O O . ARG A 1 194 ? -35.024 10.687 42.880 1.00 76.00 194 ARG A O 1
ATOM 1577 N N . SER A 1 195 ? -34.507 9.032 41.454 1.00 66.19 195 SER A N 1
ATOM 1578 C CA . SER A 1 195 ? -35.598 8.151 41.884 1.00 66.19 195 SER A CA 1
ATOM 1579 C C . SER A 1 195 ? -35.394 7.594 43.296 1.00 66.19 195 SER A C 1
ATOM 1581 O O . SER A 1 195 ? -36.377 7.370 43.995 1.00 66.19 195 SER A O 1
ATOM 1583 N N . SER A 1 196 ? -34.145 7.420 43.756 1.00 53.16 196 SER A N 1
ATOM 1584 C CA . SER A 1 196 ? -33.862 6.998 45.140 1.00 53.16 196 SER A CA 1
ATOM 1585 C C . SER A 1 196 ? -34.049 8.123 46.166 1.00 53.16 196 SER A C 1
ATOM 1587 O O . SER A 1 196 ? -34.439 7.857 47.296 1.00 53.16 196 SER A O 1
ATOM 1589 N N . ALA A 1 197 ? -33.867 9.388 45.766 1.00 50.66 197 ALA A N 1
ATOM 1590 C CA . ALA A 1 197 ? -34.032 10.554 46.641 1.00 50.66 197 ALA A CA 1
ATOM 1591 C C . ALA A 1 197 ? -35.496 10.833 47.050 1.00 50.66 197 ALA A C 1
ATOM 1593 O O . ALA A 1 197 ? -35.748 11.716 47.868 1.00 50.66 197 ALA A O 1
ATOM 1594 N N . HIS A 1 198 ? -36.464 10.090 46.502 1.00 46.12 198 HIS A N 1
ATOM 1595 C CA . HIS A 1 198 ? -37.865 10.098 46.940 1.00 46.12 198 HIS A CA 1
ATOM 1596 C C . HIS A 1 198 ? -38.212 8.967 47.924 1.00 46.12 198 HIS A C 1
ATOM 1598 O O . HIS A 1 198 ? -39.350 8.889 48.379 1.00 46.12 198 HIS A O 1
ATOM 1604 N N . SER A 1 199 ? -37.238 8.131 48.301 1.00 46.16 199 SER A N 1
ATOM 1605 C CA . SER A 1 199 ? -37.339 7.179 49.407 1.00 46.16 199 SER A CA 1
ATOM 1606 C C . SER A 1 199 ? -36.381 7.622 50.509 1.00 46.16 199 SER A C 1
ATOM 1608 O O . SER A 1 199 ? -35.166 7.564 50.349 1.00 46.16 199 SER A O 1
ATOM 1610 N N . ASN A 1 200 ? -36.936 8.122 51.611 1.00 45.44 200 ASN A N 1
ATOM 1611 C CA . ASN A 1 200 ? -36.195 8.662 52.747 1.00 45.44 200 ASN A CA 1
ATOM 161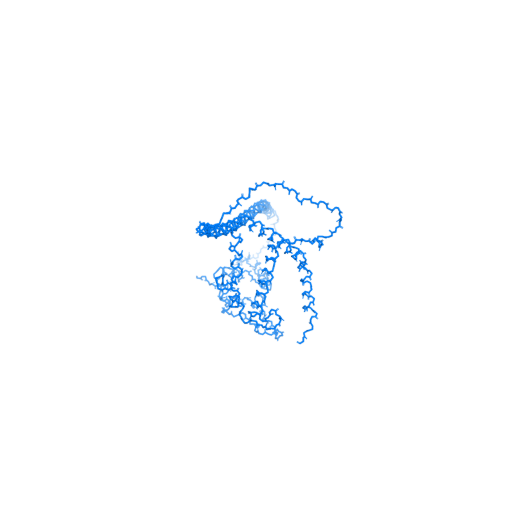2 C C . ASN A 1 200 ? -35.225 7.628 53.342 1.00 45.44 200 ASN A C 1
ATOM 1614 O O . ASN A 1 200 ? -35.638 6.800 54.146 1.00 45.44 200 ASN A O 1
ATOM 1618 N N . GLU A 1 201 ? -33.936 7.734 53.031 1.00 38.19 201 GLU A N 1
ATOM 1619 C CA . GLU A 1 201 ? -32.881 7.216 53.898 1.00 38.19 201 GLU A CA 1
ATOM 1620 C C . GLU A 1 201 ? -31.612 8.061 53.747 1.00 38.19 201 GLU A C 1
ATOM 1622 O O . GLU A 1 201 ? -31.085 8.295 52.660 1.00 38.19 201 GLU A O 1
ATOM 1627 N N . THR A 1 202 ? -31.169 8.599 54.877 1.00 44.34 202 THR A N 1
ATOM 1628 C CA . THR A 1 202 ? -30.023 9.490 55.028 1.00 44.34 202 THR A CA 1
ATOM 1629 C C . THR A 1 202 ? -28.730 8.786 54.617 1.00 44.34 202 THR A C 1
ATOM 1631 O O . THR A 1 202 ? -28.171 8.006 55.386 1.00 44.34 202 THR A O 1
ATOM 1634 N N . VAL A 1 203 ? -28.225 9.084 53.417 1.00 39.56 203 VAL A N 1
ATOM 1635 C CA . VAL A 1 203 ? -26.879 8.681 52.993 1.00 39.56 203 VAL A CA 1
ATOM 1636 C C . VAL A 1 203 ? -25.867 9.562 53.720 1.00 39.56 203 VAL A C 1
ATOM 1638 O O . VAL A 1 203 ? -25.635 10.715 53.357 1.00 39.56 203 VAL A O 1
ATOM 1641 N N . THR A 1 204 ? -25.267 9.012 54.772 1.00 35.06 204 THR A N 1
ATOM 1642 C CA . THR A 1 204 ? -24.106 9.591 55.445 1.00 35.06 204 THR A CA 1
ATOM 1643 C C . THR A 1 204 ? -22.939 9.615 54.459 1.00 35.06 204 THR A C 1
ATOM 1645 O O . THR A 1 204 ? -22.337 8.588 54.152 1.00 35.06 204 THR A O 1
ATOM 1648 N N . ILE A 1 205 ? -22.637 10.797 53.928 1.00 37.53 205 ILE A N 1
ATOM 1649 C CA . ILE A 1 205 ? -21.456 11.044 53.102 1.00 37.53 205 ILE A CA 1
ATOM 1650 C C . ILE A 1 205 ? -20.235 10.922 54.020 1.00 37.53 205 ILE A C 1
ATOM 1652 O O . ILE A 1 205 ? -19.939 11.830 54.793 1.00 37.53 205 ILE A O 1
ATOM 1656 N N . ILE A 1 206 ? -19.536 9.788 53.957 1.00 38.59 206 ILE A N 1
ATOM 1657 C CA . ILE A 1 206 ? -18.194 9.659 54.531 1.00 38.59 206 ILE A CA 1
ATOM 1658 C C . ILE A 1 206 ? -17.247 10.438 53.603 1.00 38.59 206 ILE A C 1
ATOM 1660 O O . ILE A 1 206 ? -17.191 10.124 52.410 1.00 38.59 206 ILE A O 1
ATOM 1664 N N . PRO A 1 207 ? -16.537 11.472 54.089 1.00 36.84 207 PRO A N 1
ATOM 1665 C CA . PRO A 1 207 ? -15.652 12.260 53.247 1.00 36.84 207 PRO A CA 1
ATOM 1666 C C . PRO A 1 207 ? -14.446 11.423 52.809 1.00 36.84 207 PRO A C 1
ATOM 1668 O O . PRO A 1 207 ? -13.821 10.723 53.604 1.00 36.84 207 PRO A O 1
ATOM 1671 N N . ALA A 1 208 ? -14.120 11.530 51.522 1.00 36.19 208 ALA A N 1
ATOM 1672 C CA . ALA A 1 208 ? -12.888 11.031 50.936 1.00 36.19 208 ALA A CA 1
ATOM 1673 C C . ALA A 1 208 ? -11.699 11.802 51.528 1.00 36.19 208 ALA A C 1
ATOM 1675 O O . ALA A 1 208 ? -11.400 12.910 51.096 1.00 36.19 208 ALA A O 1
ATOM 1676 N N . ASN A 1 209 ? -11.069 11.232 52.551 1.00 33.38 209 ASN A N 1
ATOM 1677 C CA . ASN A 1 209 ? -9.736 11.608 53.007 1.00 33.38 209 ASN A CA 1
ATOM 1678 C C . ASN A 1 209 ? -9.108 10.426 53.752 1.00 33.38 209 ASN A C 1
ATOM 1680 O O . ASN A 1 209 ? -9.269 10.289 54.961 1.00 33.38 209 ASN A O 1
ATOM 1684 N N . SER A 1 210 ? -8.383 9.590 53.015 1.00 31.06 210 SER A N 1
ATOM 1685 C CA . SER A 1 210 ? -7.111 9.037 53.479 1.00 31.06 210 SER A CA 1
ATOM 1686 C C . SER A 1 210 ? -6.380 8.400 52.298 1.00 31.06 210 SER A C 1
ATOM 1688 O O . SER A 1 210 ? -6.651 7.274 51.884 1.00 31.06 210 SER A O 1
ATOM 1690 N N . ASP A 1 211 ? -5.404 9.136 51.771 1.00 34.66 211 ASP A N 1
ATOM 1691 C CA . ASP A 1 211 ? -4.192 8.525 51.241 1.00 34.66 211 ASP A CA 1
ATOM 1692 C C . ASP A 1 211 ? -3.551 7.755 52.404 1.00 34.66 211 ASP A C 1
ATOM 1694 O O . ASP A 1 211 ? -2.775 8.303 53.184 1.00 34.66 211 ASP A O 1
ATOM 1698 N N . GLN A 1 212 ? -3.963 6.504 52.602 1.00 35.66 212 GLN A N 1
ATOM 1699 C CA . GLN A 1 212 ? -3.331 5.614 53.561 1.00 35.66 212 GLN A CA 1
ATOM 1700 C C . GLN A 1 212 ? -2.796 4.405 52.816 1.00 35.66 212 GLN A C 1
ATOM 1702 O O . GLN A 1 212 ? -3.512 3.470 52.463 1.00 35.66 212 GLN A O 1
ATOM 1707 N N . GLU A 1 213 ? -1.496 4.502 52.562 1.00 40.97 213 GLU A N 1
ATOM 1708 C CA . GLU A 1 213 ? -0.586 3.440 52.178 1.00 40.97 213 GLU A CA 1
ATOM 1709 C C . GLU A 1 213 ? -0.956 2.111 52.856 1.00 40.97 213 GLU A C 1
ATOM 1711 O O . GLU A 1 213 ? -0.644 1.864 54.020 1.00 40.97 213 GLU A O 1
ATOM 1716 N N . LEU A 1 214 ? -1.580 1.210 52.098 1.00 36.84 214 LEU A N 1
ATOM 1717 C CA . LEU A 1 214 ? -1.618 -0.219 52.405 1.00 36.84 214 LEU A CA 1
ATOM 1718 C C . LEU A 1 214 ? -0.472 -0.914 51.657 1.00 36.84 214 LEU A C 1
ATOM 1720 O O . LEU A 1 214 ? -0.671 -1.838 50.876 1.00 36.84 214 LEU A O 1
ATOM 1724 N N . TYR A 1 215 ? 0.754 -0.458 51.919 1.00 35.97 215 TYR A N 1
ATOM 1725 C CA . TYR A 1 215 ? 1.960 -1.262 51.741 1.00 35.97 215 TYR A CA 1
ATOM 1726 C C . TYR A 1 215 ? 2.317 -1.865 53.098 1.00 35.97 215 TYR A C 1
ATOM 1728 O O . TYR A 1 215 ? 3.146 -1.343 53.838 1.00 35.97 215 TYR A O 1
ATOM 1736 N N . SER A 1 216 ? 1.687 -2.990 53.436 1.00 32.12 216 SER A N 1
ATOM 1737 C CA . SER A 1 216 ? 2.264 -3.882 54.440 1.00 32.12 216 SER A CA 1
ATOM 1738 C C . SER A 1 216 ? 3.300 -4.755 53.747 1.00 32.12 216 SER A C 1
ATOM 1740 O O . SER A 1 216 ? 2.998 -5.721 53.051 1.00 32.12 216 SER A O 1
ATOM 1742 N N . THR A 1 217 ? 4.548 -4.339 53.915 1.00 37.97 217 THR A N 1
ATOM 1743 C CA . THR A 1 217 ? 5.761 -5.083 53.616 1.00 37.97 217 THR A CA 1
ATOM 1744 C C . THR A 1 217 ? 5.785 -6.408 54.380 1.00 37.97 217 THR A C 1
ATOM 1746 O O . THR A 1 217 ? 5.971 -6.443 55.592 1.00 37.97 217 THR A O 1
ATOM 1749 N N . ALA A 1 218 ? 5.707 -7.521 53.656 1.00 28.86 218 ALA A N 1
ATOM 1750 C CA . ALA A 1 218 ? 6.279 -8.785 54.101 1.00 28.86 218 ALA A CA 1
ATOM 1751 C C . ALA A 1 218 ? 7.390 -9.164 53.118 1.00 28.86 218 ALA A C 1
ATOM 1753 O O . ALA A 1 218 ? 7.148 -9.588 51.990 1.00 28.86 218 ALA A O 1
ATOM 1754 N N . LYS A 1 219 ? 8.638 -8.947 53.546 1.00 41.50 219 LYS A N 1
ATOM 1755 C CA . LYS A 1 219 ? 9.834 -9.482 52.894 1.00 41.50 219 LYS A CA 1
ATOM 1756 C C . LYS A 1 219 ? 9.708 -11.004 52.793 1.00 41.50 219 LYS A C 1
ATOM 1758 O O . LYS A 1 219 ? 9.669 -11.685 53.812 1.00 41.50 219 LYS A O 1
ATOM 1763 N N . GLY A 1 220 ? 9.735 -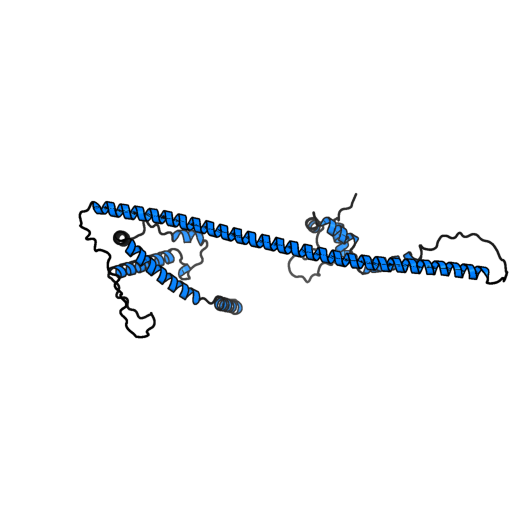11.525 51.574 1.00 33.56 220 GLY A N 1
ATOM 1764 C CA . GLY A 1 220 ? 9.892 -12.949 51.305 1.00 33.56 220 GLY A CA 1
ATOM 1765 C C . GLY A 1 220 ? 9.556 -13.242 49.854 1.00 33.56 220 GLY A C 1
ATOM 1766 O O . GLY A 1 220 ? 8.394 -13.176 49.474 1.00 33.56 220 GLY A O 1
ATOM 1767 N N . GLY A 1 221 ? 10.572 -13.526 49.037 1.00 43.91 221 GLY A N 1
ATOM 1768 C CA . GLY A 1 221 ? 10.381 -13.912 47.643 1.00 43.91 221 GLY A CA 1
ATOM 1769 C C . GLY A 1 221 ? 9.508 -15.160 47.550 1.00 43.91 221 GLY A C 1
ATOM 1770 O O . GLY A 1 221 ? 9.941 -16.252 47.908 1.00 43.91 221 GLY A O 1
ATOM 1771 N N . LYS A 1 222 ? 8.279 -14.982 47.076 1.00 37.56 222 LYS A N 1
ATOM 1772 C CA . LYS A 1 222 ? 7.387 -16.043 46.620 1.00 37.56 222 LYS A CA 1
ATOM 1773 C C . LYS A 1 222 ? 6.747 -15.564 45.323 1.00 37.56 222 LYS A C 1
ATOM 1775 O O . LYS A 1 222 ? 6.431 -14.381 45.189 1.00 37.56 222 LYS A O 1
ATOM 1780 N N . SER A 1 223 ? 6.648 -16.464 44.349 1.00 40.69 223 SER A N 1
ATOM 1781 C CA . SER A 1 223 ? 5.950 -16.231 43.087 1.00 40.69 223 SER A CA 1
ATOM 1782 C C . SER A 1 223 ? 4.554 -15.674 43.361 1.00 40.69 223 SER A C 1
ATOM 1784 O O . SER A 1 223 ? 3.912 -16.050 44.338 1.00 40.69 223 SER A O 1
ATOM 1786 N N . ALA A 1 224 ? 4.082 -14.787 42.483 1.00 44.50 224 ALA A N 1
ATOM 1787 C CA . ALA A 1 224 ? 2.791 -14.093 42.565 1.00 44.50 224 ALA A CA 1
ATOM 1788 C C . ALA A 1 224 ? 1.545 -15.014 42.526 1.00 44.50 224 ALA A C 1
ATOM 1790 O O . ALA A 1 224 ? 0.438 -14.531 42.317 1.00 44.50 224 ALA A O 1
ATOM 1791 N N . ASP A 1 225 ? 1.737 -16.318 42.712 1.00 40.78 225 ASP A N 1
ATOM 1792 C CA . ASP A 1 225 ? 0.726 -17.373 42.670 1.00 40.78 225 ASP A CA 1
ATOM 1793 C C . ASP A 1 225 ? 0.150 -17.702 44.060 1.00 40.78 225 ASP A C 1
ATOM 1795 O O . ASP A 1 225 ? -0.783 -18.484 44.169 1.00 40.78 225 ASP A O 1
ATOM 1799 N N . ASP A 1 226 ? 0.682 -17.094 45.131 1.00 40.94 226 ASP A N 1
ATOM 1800 C CA . ASP A 1 226 ? 0.296 -17.407 46.519 1.00 40.94 226 ASP A CA 1
ATOM 1801 C C . ASP A 1 226 ? -0.063 -16.150 47.338 1.00 40.94 226 ASP A C 1
ATOM 1803 O O . ASP A 1 226 ? 0.150 -16.069 48.550 1.00 40.94 226 ASP A O 1
ATOM 1807 N N . VAL A 1 227 ? -0.595 -15.120 46.669 1.00 41.22 227 VAL A N 1
ATOM 1808 C CA . VAL A 1 227 ? -1.263 -14.003 47.351 1.00 41.22 227 VAL A CA 1
ATOM 1809 C C . VAL A 1 227 ? -2.728 -14.384 47.514 1.00 41.22 227 VAL A C 1
ATOM 1811 O O . VAL A 1 227 ? -3.548 -14.160 46.626 1.00 41.22 227 VAL A O 1
ATOM 1814 N N . ILE A 1 228 ? -3.060 -14.969 48.663 1.00 48.22 228 ILE A N 1
ATOM 1815 C CA . ILE A 1 228 ? -4.449 -15.159 49.080 1.00 48.22 228 ILE A CA 1
ATOM 1816 C C . ILE A 1 228 ? -5.035 -13.761 49.327 1.00 48.22 228 ILE A C 1
ATOM 1818 O O . ILE A 1 228 ? -4.883 -13.193 50.409 1.00 48.22 228 ILE A O 1
ATOM 1822 N N . LEU A 1 229 ? -5.672 -13.178 48.304 1.00 50.19 229 LEU A N 1
ATOM 1823 C CA . LEU A 1 229 ? -6.529 -12.010 48.482 1.00 50.19 229 LEU A CA 1
ATOM 1824 C C . LEU A 1 229 ? -7.663 -12.427 49.423 1.00 50.19 229 LEU A C 1
ATOM 1826 O O . LEU A 1 229 ? -8.483 -13.279 49.085 1.00 50.19 229 LEU A O 1
ATOM 1830 N N . ILE A 1 230 ? -7.711 -11.836 50.615 1.00 57.09 230 ILE A N 1
ATOM 1831 C CA . ILE A 1 230 ? -8.896 -11.919 51.467 1.00 57.09 230 ILE A CA 1
ATOM 1832 C C . ILE A 1 230 ? -9.947 -11.036 50.804 1.00 57.09 230 ILE A C 1
ATOM 1834 O O . ILE A 1 230 ? -9.951 -9.818 50.959 1.00 57.09 230 ILE A O 1
ATOM 1838 N N . GLU A 1 231 ? -10.792 -11.662 49.999 1.00 55.75 231 GLU A N 1
ATOM 1839 C CA . GLU A 1 231 ? -11.815 -10.972 49.228 1.00 55.75 231 GLU A CA 1
ATOM 1840 C C . GLU A 1 231 ? -12.872 -10.387 50.160 1.00 55.75 231 GLU A C 1
ATOM 1842 O O . GLU A 1 231 ? -13.420 -11.063 51.038 1.00 55.75 231 GLU A O 1
ATOM 1847 N N . THR A 1 232 ? -13.205 -9.122 49.936 1.00 69.81 232 THR A N 1
ATOM 1848 C CA . THR A 1 232 ? -14.353 -8.488 50.577 1.00 69.81 232 THR A CA 1
ATOM 1849 C C . THR A 1 232 ? -15.646 -9.200 50.162 1.00 69.81 232 THR A C 1
ATOM 1851 O O . THR A 1 232 ? -15.739 -9.803 49.091 1.00 69.81 232 THR A O 1
ATOM 1854 N N . ALA A 1 233 ? -16.700 -9.115 50.983 1.00 67.38 233 ALA A N 1
ATOM 1855 C CA . ALA A 1 233 ? -17.999 -9.727 50.664 1.00 67.38 233 ALA A CA 1
ATOM 1856 C C . ALA A 1 233 ? -18.540 -9.283 49.288 1.00 67.38 233 ALA A C 1
ATOM 1858 O O . ALA A 1 233 ? -19.160 -10.066 48.570 1.00 67.38 233 ALA A O 1
ATOM 1859 N N . ARG A 1 234 ? -18.237 -8.039 48.895 1.00 59.00 234 ARG A N 1
ATOM 1860 C CA . ARG A 1 234 ? -18.578 -7.480 47.587 1.00 59.00 234 ARG A CA 1
ATOM 1861 C C . ARG A 1 234 ? -17.779 -8.128 46.457 1.00 59.00 234 ARG A C 1
ATOM 1863 O O . ARG A 1 234 ? -18.378 -8.573 45.485 1.00 59.00 234 ARG A O 1
ATOM 1870 N N . GLU A 1 235 ? -16.459 -8.230 46.586 1.00 64.12 235 GLU A N 1
ATOM 1871 C CA . GLU A 1 235 ? -15.604 -8.917 45.602 1.00 64.12 235 GLU A CA 1
ATOM 1872 C C . GLU A 1 235 ? -15.979 -10.395 45.466 1.00 64.12 235 GLU A C 1
ATOM 1874 O O . GLU A 1 235 ? -15.994 -10.940 44.362 1.00 64.12 235 GLU A O 1
ATOM 1879 N N . LYS A 1 236 ? -16.383 -11.028 46.574 1.00 74.12 236 LYS A N 1
ATOM 1880 C CA . LYS A 1 236 ? -16.893 -12.399 46.576 1.00 74.12 236 LYS A CA 1
ATOM 1881 C C . LYS A 1 236 ? -18.180 -12.578 45.796 1.00 74.12 236 LYS A C 1
ATOM 1883 O O . LYS A 1 236 ? -18.314 -13.551 45.054 1.00 74.12 236 LYS A O 1
ATOM 1888 N N . ASN A 1 237 ? -19.102 -11.635 45.922 1.00 70.38 237 ASN A N 1
ATOM 1889 C CA . ASN A 1 237 ? -20.324 -11.648 45.130 1.00 70.38 237 ASN A CA 1
ATOM 1890 C C . ASN A 1 237 ? -20.034 -11.387 43.646 1.00 70.38 237 ASN A C 1
ATOM 1892 O O . ASN A 1 237 ? -20.578 -12.090 42.800 1.00 70.38 237 ASN A O 1
ATOM 1896 N N . ILE A 1 238 ? -19.118 -10.466 43.329 1.00 71.12 238 ILE A N 1
ATOM 1897 C CA . ILE A 1 238 ? -18.705 -10.182 41.945 1.00 71.12 238 ILE A CA 1
ATOM 1898 C C . ILE A 1 238 ? -18.076 -11.419 41.293 1.00 71.12 238 ILE A C 1
ATOM 1900 O O . ILE A 1 238 ? -18.456 -11.771 40.180 1.00 71.12 238 ILE A O 1
ATOM 1904 N N . ARG A 1 239 ? -17.170 -12.132 41.977 1.00 78.81 239 ARG A N 1
ATOM 1905 C CA . ARG A 1 239 ? -16.570 -13.354 41.417 1.00 78.81 239 ARG A CA 1
ATOM 1906 C C . ARG A 1 239 ? -17.615 -14.430 41.146 1.00 78.81 239 ARG A C 1
ATOM 1908 O O . ARG A 1 239 ? -17.657 -14.952 40.039 1.00 78.81 239 ARG A O 1
ATOM 1915 N N . LYS A 1 240 ? -18.488 -14.719 42.117 1.00 76.19 240 LYS A N 1
ATOM 1916 C CA . LYS A 1 240 ? -19.560 -15.718 41.953 1.00 76.19 240 LYS A CA 1
ATOM 1917 C C . LYS A 1 240 ? -20.489 -15.382 40.789 1.00 76.19 240 LYS A C 1
ATOM 1919 O O . LYS A 1 240 ? -20.952 -16.279 40.091 1.00 76.19 240 LYS A O 1
ATOM 1924 N N . LEU A 1 241 ? -20.746 -14.095 40.563 1.00 68.12 241 LEU A N 1
ATOM 1925 C CA . LEU A 1 241 ? -21.495 -13.630 39.400 1.00 68.12 241 LEU A CA 1
ATOM 1926 C C . LEU A 1 241 ? -20.738 -13.868 38.098 1.00 68.12 241 LEU A C 1
ATOM 1928 O O . LEU A 1 241 ? -21.322 -14.389 37.155 1.00 68.12 241 LEU A O 1
ATOM 1932 N N . CYS A 1 242 ? -19.455 -13.513 38.040 1.00 70.44 242 CYS A N 1
ATOM 1933 C CA . CYS A 1 242 ? -18.625 -13.775 36.869 1.00 70.44 242 CYS A CA 1
ATOM 1934 C C . CYS A 1 242 ? -18.535 -15.279 36.567 1.00 70.44 242 CYS A C 1
ATOM 1936 O O . CYS A 1 242 ? -18.634 -15.664 35.408 1.00 70.44 242 CYS A O 1
ATOM 1938 N N . GLU A 1 243 ? -18.420 -16.128 37.589 1.00 77.25 243 GLU A N 1
ATOM 1939 C CA . GLU A 1 243 ? -18.426 -17.592 37.466 1.00 77.25 243 GLU A CA 1
ATOM 1940 C C . GLU A 1 243 ? -19.779 -18.122 36.971 1.00 77.25 243 GLU A C 1
ATOM 1942 O O . GLU A 1 243 ? -19.827 -18.953 36.063 1.00 77.25 243 GLU A O 1
ATOM 1947 N N . SER A 1 244 ? -20.891 -17.615 37.513 1.00 76.31 244 SER A N 1
ATOM 1948 C CA . SER A 1 244 ? -22.236 -17.980 37.054 1.00 76.31 244 SER A CA 1
ATOM 1949 C C . SER A 1 244 ? -22.475 -17.546 35.606 1.00 76.31 244 SER A C 1
ATOM 1951 O O . SER A 1 244 ? -22.940 -18.343 34.794 1.00 76.31 244 SER A O 1
ATOM 1953 N N . LEU A 1 245 ? -22.083 -16.320 35.252 1.00 76.44 245 LEU A N 1
ATOM 1954 C CA . LEU A 1 245 ? -22.175 -15.792 33.893 1.00 76.44 245 LEU A CA 1
ATOM 1955 C C . LEU A 1 245 ? -21.309 -16.601 32.921 1.00 76.44 245 LEU A C 1
ATOM 1957 O O . LEU A 1 245 ? -21.769 -16.945 31.836 1.00 76.44 245 LEU A O 1
ATOM 1961 N N . ALA A 1 246 ? -20.083 -16.948 33.317 1.00 76.88 246 ALA A N 1
ATOM 1962 C CA . ALA A 1 246 ? -19.195 -17.790 32.525 1.00 76.88 246 ALA A CA 1
ATOM 1963 C C . ALA A 1 246 ? -19.788 -19.190 32.309 1.00 76.88 246 ALA A C 1
ATOM 1965 O O . ALA A 1 246 ? -19.729 -19.714 31.199 1.00 76.88 246 ALA A O 1
ATOM 1966 N N . THR A 1 247 ? -20.415 -19.770 33.337 1.00 79.06 247 THR A N 1
ATOM 1967 C CA . THR A 1 247 ? -21.089 -21.074 33.243 1.00 79.06 247 THR A CA 1
ATOM 1968 C C . THR A 1 247 ? -22.261 -21.017 32.262 1.00 79.06 247 THR A C 1
ATOM 1970 O O . THR A 1 247 ? -22.349 -21.854 31.365 1.00 79.06 247 THR A O 1
ATOM 1973 N N . GLN A 1 248 ? -23.103 -19.984 32.363 1.00 77.31 248 GLN A N 1
ATOM 1974 C CA . GLN A 1 248 ? -24.232 -19.767 31.452 1.00 77.31 248 GLN A CA 1
ATOM 1975 C C . GLN A 1 248 ? -23.770 -19.523 30.008 1.00 77.31 248 GLN A C 1
ATOM 1977 O O . GLN A 1 248 ? -24.329 -20.083 29.066 1.00 77.31 248 GLN A O 1
ATOM 1982 N N . MET A 1 249 ? -22.709 -18.733 29.810 1.00 76.62 249 MET A N 1
ATOM 1983 C CA . MET A 1 249 ? -22.107 -18.526 28.490 1.00 76.62 249 MET A CA 1
ATOM 1984 C C . MET A 1 249 ? -21.544 -19.829 27.919 1.00 76.62 249 MET A C 1
ATOM 1986 O O . MET A 1 249 ? -21.752 -20.114 26.742 1.00 76.62 249 MET A O 1
ATOM 1990 N N . ALA A 1 250 ? -20.873 -20.642 28.736 1.00 76.94 250 ALA A N 1
ATOM 1991 C CA . ALA A 1 250 ? -20.331 -21.926 28.307 1.00 76.94 250 ALA A CA 1
ATOM 1992 C C . ALA A 1 250 ? -21.439 -22.912 27.901 1.00 76.94 250 ALA A C 1
ATOM 1994 O O . ALA A 1 250 ? -21.294 -23.609 26.899 1.00 76.94 250 ALA A O 1
ATOM 1995 N N . GLU A 1 251 ? -22.559 -22.955 28.626 1.00 80.38 251 GLU A N 1
ATOM 1996 C CA . GLU A 1 251 ? -23.735 -23.748 28.238 1.00 80.38 251 GLU A CA 1
ATOM 1997 C C . GLU A 1 251 ? -24.393 -23.229 26.956 1.00 80.38 251 GLU A C 1
ATOM 1999 O O . GLU A 1 251 ? -24.763 -24.017 26.082 1.00 80.38 251 GLU A O 1
ATOM 2004 N N . LYS A 1 252 ? -24.486 -21.906 26.787 1.00 77.81 252 LYS A N 1
ATOM 2005 C CA . LYS A 1 252 ? -25.013 -21.286 25.563 1.00 77.81 252 LYS A CA 1
ATOM 2006 C C . LYS A 1 252 ? -24.128 -21.580 24.350 1.00 77.81 252 LYS A C 1
ATOM 2008 O O . LYS A 1 252 ? -24.644 -21.867 23.273 1.00 77.81 252 LYS A O 1
ATOM 2013 N N . ILE A 1 253 ? -22.806 -21.580 24.523 1.00 74.62 253 ILE A N 1
ATOM 2014 C CA . ILE A 1 253 ? -21.849 -21.982 23.483 1.00 74.62 253 ILE A CA 1
ATOM 2015 C C . ILE A 1 253 ? -22.003 -23.472 23.168 1.00 74.62 253 ILE A C 1
ATOM 2017 O O . ILE A 1 253 ? -22.156 -23.811 22.000 1.00 74.62 253 ILE A O 1
ATOM 2021 N N . ARG A 1 254 ? -22.043 -24.352 24.177 1.00 75.12 254 ARG A N 1
ATOM 2022 C CA . ARG A 1 254 ? -22.212 -25.805 23.979 1.00 75.12 254 ARG A CA 1
ATOM 2023 C C . ARG A 1 254 ? -23.521 -26.158 23.267 1.00 75.12 254 ARG A C 1
ATOM 2025 O O . ARG A 1 254 ? -23.530 -26.996 22.373 1.00 75.12 254 ARG A O 1
ATOM 2032 N N . SER A 1 255 ? -24.618 -25.494 23.623 1.00 71.88 255 SER A N 1
ATOM 2033 C CA . SER A 1 255 ? -25.925 -25.697 22.981 1.00 71.88 255 SER A CA 1
ATOM 2034 C C . SER A 1 255 ? -26.021 -25.079 21.583 1.00 71.88 255 SER A C 1
ATOM 2036 O O . SER A 1 255 ? -26.739 -25.606 20.734 1.00 71.88 255 SER A O 1
ATOM 2038 N N . SER A 1 256 ? -25.295 -23.988 21.319 1.00 69.38 256 SER A N 1
ATOM 2039 C CA . SER A 1 256 ? -25.281 -23.332 20.003 1.00 69.38 256 SER A CA 1
ATOM 2040 C C . SER A 1 256 ? -24.286 -23.965 19.027 1.00 69.38 256 SER A C 1
ATOM 2042 O O . SER A 1 256 ? -24.527 -23.916 17.826 1.00 69.38 256 SER A O 1
ATOM 2044 N N . PHE A 1 257 ? -23.201 -24.568 19.527 1.00 66.75 257 PHE A N 1
ATOM 2045 C CA . PHE A 1 257 ? -22.121 -25.172 18.740 1.00 66.75 257 PHE A CA 1
ATOM 2046 C C . PHE A 1 257 ? -21.777 -26.576 19.261 1.00 66.75 257 PHE A C 1
ATOM 2048 O O . PHE A 1 257 ? -20.829 -26.734 20.032 1.00 66.75 257 PHE A O 1
ATOM 2055 N N . PRO A 1 258 ? -22.475 -27.628 18.803 1.00 62.66 258 PRO A N 1
ATOM 2056 C CA . PRO A 1 258 ? -22.139 -29.017 19.133 1.00 62.66 258 PRO A CA 1
ATOM 2057 C C . PRO A 1 258 ? -20.703 -29.411 18.736 1.00 62.66 258 PRO A C 1
ATOM 2059 O O . PRO A 1 258 ? -20.077 -30.247 19.389 1.00 62.66 258 PRO A O 1
ATOM 2062 N N . ALA A 1 259 ? -20.136 -28.745 17.720 1.00 63.41 259 ALA A N 1
ATOM 2063 C CA . ALA A 1 259 ? -18.746 -28.925 17.304 1.00 63.41 259 ALA A CA 1
ATOM 2064 C C . ALA A 1 259 ? -17.710 -28.446 18.342 1.00 63.41 259 ALA A C 1
ATOM 2066 O O . ALA A 1 259 ? -16.542 -28.809 18.227 1.00 63.41 259 ALA A O 1
ATOM 2067 N N . TYR A 1 260 ? -18.106 -27.663 19.355 1.00 60.78 260 TYR A N 1
ATOM 2068 C CA . TYR A 1 260 ? -17.212 -27.188 20.421 1.00 60.78 260 TYR A CA 1
ATOM 2069 C C . TYR A 1 260 ? -16.578 -28.342 21.220 1.00 60.78 260 TYR A C 1
ATOM 2071 O O . TYR A 1 260 ? -15.435 -28.228 21.651 1.00 60.78 260 TYR A O 1
ATOM 2079 N N . GLU A 1 261 ? -17.273 -29.477 21.352 1.00 62.31 261 GLU A N 1
ATOM 2080 C CA . GLU A 1 261 ? -16.739 -30.706 21.968 1.00 62.31 261 GLU A CA 1
ATOM 2081 C C . GLU A 1 261 ? -16.204 -31.723 20.937 1.00 62.31 261 GLU A C 1
ATOM 2083 O O . GLU A 1 261 ? -15.910 -32.865 21.278 1.00 62.31 261 GLU A O 1
ATOM 2088 N N . GLY A 1 262 ? -16.070 -31.332 19.664 1.00 58.12 262 GLY A N 1
ATOM 2089 C CA . GLY A 1 262 ? -15.566 -32.201 18.593 1.00 58.12 262 GLY A CA 1
ATOM 2090 C C . GLY A 1 262 ? -16.626 -33.067 17.901 1.00 58.12 262 GLY A C 1
ATOM 2091 O O . GLY A 1 262 ? -16.275 -33.893 17.060 1.00 58.12 262 GLY A O 1
ATOM 2092 N N . ASN A 1 263 ? -17.916 -32.866 18.193 1.00 52.09 263 ASN A N 1
ATOM 2093 C CA . ASN A 1 263 ? -19.015 -33.625 17.592 1.00 52.09 263 ASN A CA 1
ATOM 2094 C C . ASN A 1 263 ? -19.799 -32.779 16.571 1.00 52.09 263 ASN A C 1
ATOM 2096 O O . ASN A 1 263 ? -20.774 -32.111 16.909 1.00 52.09 263 ASN A O 1
ATOM 2100 N N . GLY A 1 264 ? -19.400 -32.846 15.296 1.00 58.41 264 GLY A N 1
ATOM 2101 C CA . GLY A 1 264 ? -20.184 -32.335 14.160 1.00 58.41 264 GLY A CA 1
ATOM 2102 C C . GLY A 1 264 ? -19.479 -31.287 13.289 1.00 58.41 264 GLY A C 1
ATOM 2103 O O . GLY A 1 264 ? -18.553 -30.610 13.723 1.00 58.41 264 GLY A O 1
ATOM 2104 N N . ILE A 1 265 ? -19.928 -31.160 12.034 1.00 60.19 265 ILE A N 1
ATOM 2105 C CA . ILE A 1 265 ? -19.441 -30.175 11.051 1.00 60.19 265 ILE A CA 1
ATOM 2106 C C . ILE A 1 265 ? -20.597 -29.229 10.711 1.00 60.19 265 ILE A C 1
ATOM 2108 O O . ILE A 1 265 ? -21.652 -29.673 10.256 1.00 60.19 265 ILE A O 1
ATOM 2112 N N . HIS A 1 266 ? -20.410 -27.924 10.925 1.00 62.00 266 HIS A N 1
ATOM 2113 C CA . HIS A 1 266 ? -21.441 -26.921 10.655 1.00 62.00 266 HIS A CA 1
ATOM 2114 C C . HIS A 1 266 ? -21.494 -26.545 9.171 1.00 62.00 266 HIS A C 1
ATOM 2116 O O . HIS A 1 266 ? -20.494 -26.146 8.580 1.00 62.00 266 HIS A O 1
ATOM 2122 N N . VAL A 1 267 ? -22.695 -26.600 8.589 1.00 60.50 267 VAL A N 1
ATOM 2123 C CA . VAL A 1 267 ? -22.948 -26.216 7.189 1.00 60.50 267 VAL A CA 1
ATOM 2124 C C . VAL A 1 267 ? -23.007 -24.686 7.019 1.00 60.50 267 VAL A C 1
ATOM 2126 O O . VAL A 1 267 ? -22.748 -24.184 5.929 1.00 60.50 267 VAL A O 1
ATOM 2129 N N . ASN A 1 268 ? -23.302 -23.923 8.087 1.00 62.91 268 ASN A N 1
ATOM 2130 C CA . ASN A 1 268 ? -23.324 -22.454 8.055 1.00 62.91 268 ASN A CA 1
ATOM 2131 C C . ASN A 1 268 ? -22.921 -21.802 9.404 1.00 62.91 268 ASN A C 1
ATOM 2133 O O . ASN A 1 268 ? -23.770 -21.615 10.278 1.00 62.91 268 ASN A O 1
ATOM 2137 N N . PRO A 1 269 ? -21.650 -21.393 9.574 1.00 60.84 269 PRO A N 1
ATOM 2138 C CA . PRO A 1 269 ? -21.145 -20.778 10.809 1.00 60.84 269 PRO A CA 1
ATOM 2139 C C . PRO A 1 269 ? -21.770 -19.412 11.149 1.00 60.84 269 PRO A C 1
ATOM 2141 O O . PRO A 1 269 ? -21.881 -19.044 12.318 1.00 60.84 269 PRO A O 1
ATOM 2144 N N . GLN A 1 270 ? -22.193 -18.642 10.140 1.00 62.81 270 GLN A N 1
ATOM 2145 C CA . GLN A 1 270 ? -22.647 -17.256 10.324 1.00 62.81 270 GLN A CA 1
ATOM 2146 C C . GLN A 1 270 ? -24.060 -17.167 10.916 1.00 62.81 270 GLN A C 1
ATOM 2148 O O . GLN A 1 270 ? -24.330 -16.285 11.729 1.00 62.81 270 GLN A O 1
ATOM 2153 N N . SER A 1 271 ? -24.955 -18.096 10.564 1.00 61.47 271 SER A N 1
ATOM 2154 C CA . SER A 1 271 ? -26.308 -18.160 11.137 1.00 61.47 271 SER A CA 1
ATOM 2155 C C . SER A 1 271 ? -26.324 -18.605 12.601 1.00 61.47 271 SER A C 1
ATOM 2157 O O . SER A 1 271 ? -27.276 -18.318 13.321 1.00 61.47 271 SER A O 1
ATOM 2159 N N . GLU A 1 272 ? -25.285 -19.307 13.053 1.00 60.97 272 GLU A N 1
ATOM 2160 C CA . GLU A 1 272 ? -25.206 -19.823 14.424 1.00 60.97 272 GLU A CA 1
ATOM 2161 C C . GLU A 1 272 ? -24.507 -18.859 15.378 1.00 60.97 272 GLU A C 1
ATOM 2163 O O . GLU A 1 272 ? -24.898 -18.765 16.538 1.00 60.97 272 GLU A O 1
ATOM 2168 N N . ALA A 1 273 ? -23.590 -18.029 14.874 1.00 60.00 273 ALA A N 1
ATOM 2169 C CA . ALA A 1 273 ? -23.053 -16.891 15.619 1.00 60.00 273 ALA A CA 1
ATOM 2170 C C . ALA A 1 273 ? -24.154 -15.921 16.091 1.00 60.00 273 ALA A C 1
ATOM 2172 O O . ALA A 1 273 ? -24.052 -15.356 17.176 1.00 60.00 273 ALA A O 1
ATOM 2173 N N . ALA A 1 274 ? -25.247 -15.780 15.332 1.00 65.75 274 ALA A N 1
ATOM 2174 C CA . ALA A 1 274 ? -26.398 -14.976 15.745 1.00 65.75 274 ALA A CA 1
ATOM 2175 C C . ALA A 1 274 ? -27.094 -15.519 17.014 1.00 65.75 274 ALA A C 1
ATOM 2177 O O . ALA A 1 274 ? -27.668 -14.739 17.771 1.00 65.75 274 ALA A O 1
ATOM 2178 N N . LYS A 1 275 ? -26.995 -16.829 17.299 1.00 64.38 275 LYS A N 1
ATOM 2179 C CA . LYS A 1 275 ? -27.561 -17.474 18.502 1.00 64.38 275 LYS A CA 1
ATOM 2180 C C . LYS A 1 275 ? -26.773 -17.148 19.780 1.00 64.38 275 LYS A C 1
ATOM 2182 O O . LYS A 1 275 ? -27.304 -17.281 20.880 1.00 64.38 275 LYS A O 1
ATOM 2187 N N . LEU A 1 276 ? -25.532 -16.666 19.647 1.00 61.38 276 LEU A N 1
ATOM 2188 C CA . LEU A 1 276 ? -24.732 -16.144 20.763 1.00 61.38 276 LEU A CA 1
ATOM 2189 C C . LEU A 1 276 ? -25.142 -14.735 21.193 1.00 61.38 276 LEU A C 1
ATOM 2191 O O . LEU A 1 276 ? -24.620 -14.241 22.192 1.00 61.38 276 LEU A O 1
ATOM 2195 N N . GLY A 1 277 ? -26.060 -14.084 20.470 1.00 57.44 277 GLY A N 1
ATOM 2196 C CA . GLY A 1 277 ? -26.614 -12.800 20.879 1.00 57.44 277 GLY A CA 1
ATOM 2197 C C . GLY A 1 277 ? -27.169 -12.891 22.301 1.00 57.44 277 GLY A C 1
ATOM 2198 O O . GLY A 1 277 ? -28.017 -13.733 22.599 1.00 57.44 277 GLY A O 1
ATOM 2199 N N . ILE A 1 278 ? -26.642 -12.064 23.200 1.00 55.94 278 ILE A N 1
ATOM 2200 C CA . ILE A 1 278 ? -27.178 -11.893 24.550 1.00 55.94 278 ILE A CA 1
ATOM 2201 C C . ILE A 1 278 ? -28.144 -10.719 24.467 1.00 55.94 278 ILE A C 1
ATOM 2203 O O . ILE A 1 278 ? -27.714 -9.586 24.241 1.00 55.94 278 ILE A O 1
ATOM 2207 N N . ASP A 1 279 ? -29.438 -10.999 24.602 1.00 55.50 279 ASP A N 1
ATOM 2208 C CA . ASP A 1 279 ? -30.448 -9.955 24.720 1.00 55.50 279 ASP A CA 1
ATOM 2209 C C . ASP A 1 279 ? -30.435 -9.454 26.171 1.00 55.50 279 ASP A C 1
ATOM 2211 O O . ASP A 1 279 ? -30.937 -10.106 27.089 1.00 55.50 279 ASP A O 1
ATOM 2215 N N . PHE A 1 280 ? -29.741 -8.335 26.399 1.00 51.97 280 PHE A N 1
ATOM 2216 C CA . PHE A 1 280 ? -29.414 -7.825 27.738 1.00 51.97 280 PHE A CA 1
ATOM 2217 C C . PHE A 1 280 ? -30.650 -7.479 28.589 1.00 51.97 280 PHE A C 1
ATOM 2219 O O . PHE A 1 280 ? -30.533 -7.400 29.813 1.00 51.97 280 PHE A O 1
ATOM 2226 N N . ASP A 1 281 ? -31.823 -7.308 27.970 1.00 53.94 281 ASP A N 1
ATOM 2227 C CA . ASP A 1 281 ? -33.068 -6.985 28.672 1.00 53.94 281 ASP A CA 1
ATOM 2228 C C . ASP A 1 281 ? -33.829 -8.229 29.178 1.00 53.94 281 ASP A C 1
ATOM 2230 O O . ASP A 1 281 ? -34.435 -8.168 30.255 1.00 53.94 281 ASP A O 1
ATOM 2234 N N . LEU A 1 282 ? -33.755 -9.367 28.475 1.00 51.12 282 LEU A N 1
ATOM 2235 C CA . LEU A 1 282 ? -34.579 -10.558 28.743 1.00 51.12 282 LEU A CA 1
ATOM 2236 C C . LEU A 1 282 ? -33.862 -11.681 29.511 1.00 51.12 282 LEU A C 1
ATOM 2238 O O . LEU A 1 282 ? -34.514 -12.351 30.309 1.00 51.12 282 LEU A O 1
ATOM 2242 N N . ASP A 1 283 ? -32.544 -11.839 29.354 1.00 55.41 283 ASP A N 1
ATOM 2243 C CA . ASP A 1 283 ? -31.833 -13.037 29.843 1.00 55.41 283 ASP A CA 1
ATOM 2244 C C . ASP A 1 283 ? -31.002 -12.825 31.121 1.00 55.41 283 ASP A C 1
ATOM 2246 O O . ASP A 1 283 ? -30.376 -13.764 31.611 1.00 55.41 283 ASP A O 1
ATOM 2250 N N . LEU A 1 284 ? -30.945 -11.608 31.675 1.00 59.06 284 LEU A N 1
ATOM 2251 C CA . LEU A 1 284 ? -30.130 -11.352 32.867 1.00 59.06 284 LEU A CA 1
ATOM 2252 C C . LEU A 1 284 ? -30.935 -11.632 34.156 1.00 59.06 284 LEU A C 1
ATOM 2254 O O . LEU A 1 284 ? -31.941 -10.944 34.371 1.00 59.06 284 LEU A O 1
ATOM 2258 N N . PRO A 1 285 ? -30.511 -12.582 35.022 1.00 72.88 285 PRO A N 1
ATOM 2259 C CA . PRO A 1 285 ? -31.211 -12.896 36.268 1.00 72.88 285 PRO A CA 1
ATOM 2260 C C . PRO A 1 285 ? -31.410 -11.656 37.147 1.00 72.88 285 PRO A C 1
ATOM 2262 O O . PRO A 1 285 ? -30.540 -10.779 37.212 1.00 72.88 285 PRO A O 1
ATOM 2265 N N . THR A 1 286 ? -32.556 -11.579 37.822 1.00 63.53 286 THR A N 1
ATOM 2266 C CA . THR A 1 286 ? -32.976 -10.424 38.633 1.00 63.53 286 THR A CA 1
ATOM 2267 C C . THR A 1 286 ? -31.942 -10.071 39.703 1.00 63.53 286 THR A C 1
ATOM 2269 O O . THR A 1 286 ? -31.646 -8.900 39.916 1.00 63.53 286 THR A O 1
ATOM 2272 N N . GLU A 1 287 ? -31.273 -11.074 40.270 1.00 64.38 287 GLU A N 1
ATOM 2273 C CA . GLU A 1 287 ? -30.213 -10.912 41.266 1.00 64.38 287 GLU A CA 1
ATOM 2274 C C . GLU A 1 287 ? -29.001 -10.139 40.716 1.00 64.38 287 GLU A C 1
ATOM 2276 O O . GLU A 1 287 ? -28.337 -9.399 41.443 1.00 64.38 287 GLU A O 1
ATOM 2281 N N . ILE A 1 288 ? -28.708 -10.284 39.418 1.00 63.41 288 ILE A N 1
ATOM 2282 C CA . ILE A 1 288 ? -27.632 -9.548 38.742 1.00 63.41 288 ILE A CA 1
ATOM 2283 C C . ILE A 1 288 ? -28.073 -8.107 38.474 1.00 63.41 288 ILE A C 1
ATOM 2285 O O . ILE A 1 288 ? -27.279 -7.180 38.640 1.00 63.41 288 ILE A O 1
ATOM 2289 N N . LYS A 1 289 ? -29.342 -7.908 38.093 1.00 68.94 289 LYS A N 1
ATOM 2290 C CA . LYS A 1 289 ? -29.928 -6.578 37.859 1.00 68.94 289 LYS A CA 1
ATOM 2291 C C . LYS A 1 289 ? -29.941 -5.741 39.145 1.00 68.94 289 LYS A C 1
ATOM 2293 O O . LYS A 1 289 ? -29.506 -4.589 39.115 1.00 68.94 289 LYS A O 1
ATOM 2298 N N . ASP A 1 290 ? -30.327 -6.334 40.271 1.00 71.62 290 ASP A N 1
ATOM 2299 C CA . ASP A 1 290 ? -30.366 -5.659 41.574 1.00 71.62 290 ASP A CA 1
ATOM 2300 C C . ASP A 1 290 ? -28.960 -5.297 42.074 1.00 71.62 290 ASP A C 1
ATOM 2302 O O . ASP A 1 290 ? -28.716 -4.188 42.554 1.00 71.62 290 ASP A O 1
ATOM 2306 N N . MET A 1 291 ? -27.986 -6.190 41.886 1.00 63.47 291 MET A N 1
ATOM 2307 C CA . MET A 1 291 ? -26.606 -5.931 42.298 1.00 63.47 291 MET A CA 1
ATOM 2308 C C . MET A 1 291 ? -25.891 -4.914 41.390 1.00 63.47 291 MET A C 1
ATOM 2310 O O . MET A 1 291 ? -25.051 -4.141 41.863 1.00 63.47 291 MET A O 1
ATOM 2314 N N . LEU A 1 292 ? -26.233 -4.872 40.095 1.00 68.44 292 LEU A N 1
ATOM 2315 C CA . LEU A 1 292 ? -25.815 -3.809 39.174 1.00 68.44 292 LEU A CA 1
ATOM 2316 C C . LEU A 1 292 ? -26.376 -2.456 39.618 1.00 68.44 292 LEU A C 1
ATOM 2318 O O . LEU A 1 292 ? -25.623 -1.483 39.669 1.00 68.44 292 LEU A O 1
ATOM 2322 N N . ALA A 1 293 ? -27.657 -2.397 39.994 1.00 71.81 293 ALA A N 1
ATOM 2323 C CA . ALA A 1 293 ? -28.276 -1.188 40.534 1.00 71.81 293 ALA A CA 1
ATOM 2324 C C . ALA A 1 293 ? -27.575 -0.712 41.819 1.00 71.81 293 ALA A C 1
ATOM 2326 O O . ALA A 1 293 ? -27.291 0.479 41.962 1.00 71.81 293 ALA A O 1
ATOM 2327 N N . ASP A 1 294 ? -27.195 -1.635 42.705 1.00 73.75 294 ASP A N 1
ATOM 2328 C CA . ASP A 1 294 ? -26.403 -1.333 43.902 1.00 73.75 294 ASP A CA 1
ATOM 2329 C C . ASP A 1 294 ? -24.989 -0.834 43.576 1.00 73.75 294 ASP A C 1
ATOM 2331 O O . ASP A 1 294 ? -24.511 0.136 44.167 1.00 73.75 294 ASP A O 1
ATOM 2335 N N . CYS A 1 295 ? -24.313 -1.428 42.591 1.00 68.38 295 CYS A N 1
ATOM 2336 C CA . CYS A 1 295 ? -23.001 -0.954 42.146 1.00 68.38 295 CYS A CA 1
ATOM 2337 C C . CYS A 1 295 ? -23.064 0.439 41.498 1.00 68.38 295 CYS A C 1
ATOM 2339 O O . CYS A 1 295 ? -22.108 1.209 41.614 1.00 68.38 295 CYS A O 1
ATOM 2341 N N . LEU A 1 296 ? -24.187 0.785 40.861 1.00 74.25 296 LEU A N 1
ATOM 2342 C CA . LEU A 1 296 ? -24.438 2.108 40.285 1.00 74.25 296 LEU A CA 1
ATOM 2343 C C . LEU A 1 296 ? -24.693 3.194 41.344 1.00 74.25 296 LEU A C 1
ATOM 2345 O O . LEU A 1 296 ? -24.593 4.377 41.015 1.00 74.25 296 LEU A O 1
ATOM 2349 N N . LYS A 1 297 ? -24.931 2.834 42.617 1.00 78.44 297 LYS A N 1
ATOM 2350 C CA . LYS A 1 297 ? -24.982 3.803 43.730 1.00 78.44 297 LYS A CA 1
ATOM 2351 C C . LYS A 1 297 ? -23.628 4.484 43.966 1.00 78.44 297 LYS A C 1
ATOM 2353 O O . LYS A 1 297 ? -23.599 5.624 44.424 1.00 78.44 297 LYS A O 1
ATOM 2358 N N . SER A 1 298 ? -22.517 3.830 43.605 1.00 73.75 298 SER A N 1
ATOM 2359 C CA . SER A 1 298 ? -21.156 4.387 43.686 1.00 73.75 298 SER A CA 1
ATOM 2360 C C . SER A 1 298 ? -20.365 4.171 42.381 1.00 73.75 298 SER A C 1
ATOM 2362 O O . SER A 1 298 ? -19.480 3.307 42.306 1.00 73.75 298 SER A O 1
ATOM 2364 N N . PRO A 1 299 ? -20.647 4.970 41.329 1.00 75.31 299 PRO A N 1
ATOM 2365 C CA . PRO A 1 299 ? -20.021 4.820 40.012 1.00 75.31 299 PRO A CA 1
ATOM 2366 C C . PRO A 1 299 ? -18.479 4.857 40.004 1.00 75.31 299 PRO A C 1
ATOM 2368 O O . PRO A 1 299 ? -17.887 4.055 39.282 1.00 75.31 299 PRO A O 1
ATOM 2371 N N . PRO A 1 300 ? -17.789 5.708 40.796 1.00 74.31 300 PRO A N 1
ATOM 2372 C CA . PRO A 1 300 ? -16.324 5.740 40.805 1.00 74.31 300 PRO A CA 1
ATOM 2373 C C . PRO A 1 300 ? -15.690 4.417 41.253 1.00 74.31 300 PRO A C 1
ATOM 2375 O O . PRO A 1 300 ? -14.710 3.969 40.664 1.00 74.31 300 PRO A O 1
ATOM 2378 N N . GLN A 1 301 ? -16.268 3.759 42.262 1.00 73.12 301 GLN A N 1
ATOM 2379 C CA . GLN A 1 301 ? -15.758 2.484 42.776 1.00 73.12 301 GLN A CA 1
ATOM 2380 C C . GLN A 1 301 ? -16.000 1.338 41.789 1.00 73.12 301 GLN A C 1
ATOM 2382 O O . GLN A 1 301 ? -15.156 0.456 41.650 1.00 73.12 301 GLN A O 1
ATOM 2387 N N . LEU A 1 302 ? -17.134 1.362 41.081 1.00 76.56 302 LEU A N 1
ATOM 2388 C CA . LEU A 1 302 ? -17.415 0.412 40.005 1.00 76.56 302 LEU A CA 1
ATOM 2389 C C . LEU A 1 302 ? -16.404 0.561 38.858 1.00 76.56 302 LEU A C 1
ATOM 2391 O O . LEU A 1 302 ? -15.849 -0.433 38.396 1.00 76.56 302 LEU A O 1
ATOM 2395 N N . LEU A 1 303 ? -16.123 1.796 38.432 1.00 76.06 303 LEU A N 1
ATOM 2396 C CA . LEU A 1 303 ? -15.138 2.069 37.382 1.00 76.06 303 LEU A CA 1
ATOM 2397 C C . LEU A 1 303 ? -13.728 1.625 37.783 1.00 76.06 303 LEU A C 1
ATOM 2399 O O . LEU A 1 303 ? -13.019 1.048 36.957 1.00 76.06 303 LEU A O 1
ATOM 2403 N N . LEU A 1 304 ? -13.334 1.841 39.041 1.00 76.12 304 LEU A N 1
ATOM 2404 C CA . LEU A 1 304 ? -12.049 1.377 39.561 1.00 76.12 304 LEU A CA 1
ATOM 2405 C C . LEU A 1 304 ? -11.947 -0.156 39.502 1.00 76.12 304 LEU A C 1
ATOM 2407 O O . LEU A 1 304 ? -10.994 -0.675 38.927 1.00 76.12 304 LEU A O 1
ATOM 2411 N N . ALA A 1 305 ? -12.964 -0.871 39.995 1.00 73.00 305 ALA A N 1
ATOM 2412 C CA . ALA A 1 305 ? -12.999 -2.335 39.973 1.00 73.00 305 ALA A CA 1
ATOM 2413 C C . ALA A 1 305 ? -12.942 -2.907 38.543 1.00 73.00 305 ALA A C 1
ATOM 2415 O O . ALA A 1 305 ? -12.160 -3.819 38.269 1.00 73.00 305 ALA A O 1
ATOM 2416 N N . ILE A 1 306 ? -13.713 -2.333 37.610 1.00 75.75 306 ILE A N 1
ATOM 2417 C CA . ILE A 1 306 ? -13.695 -2.730 36.192 1.00 75.75 306 ILE A CA 1
ATOM 2418 C C . ILE A 1 306 ? -12.311 -2.489 35.578 1.00 75.75 306 ILE A C 1
ATOM 2420 O O . ILE A 1 306 ? -11.801 -3.344 34.852 1.00 75.75 306 ILE A O 1
ATOM 2424 N N . THR A 1 307 ? -11.684 -1.347 35.870 1.00 75.50 307 THR A N 1
ATOM 2425 C CA . THR A 1 307 ? -10.368 -0.993 35.316 1.00 75.50 307 THR A CA 1
ATOM 2426 C C . THR A 1 307 ? -9.287 -1.953 35.807 1.00 75.50 307 THR A C 1
ATOM 2428 O O . THR A 1 307 ? -8.521 -2.475 34.994 1.00 75.50 307 THR A O 1
ATOM 2431 N N . SER A 1 308 ? -9.266 -2.252 37.109 1.00 75.56 308 SER A N 1
ATOM 2432 C CA . SER A 1 308 ? -8.329 -3.209 37.706 1.00 75.56 308 SER A CA 1
ATOM 2433 C C . SER A 1 308 ? -8.502 -4.613 37.125 1.00 75.56 308 SER A C 1
ATOM 2435 O O . SER A 1 308 ? -7.520 -5.243 36.731 1.00 75.56 308 SER A O 1
ATOM 2437 N N . TYR A 1 309 ? -9.746 -5.084 36.988 1.00 74.50 309 TYR A N 1
ATOM 2438 C CA . TYR A 1 309 ? -10.021 -6.397 36.403 1.00 74.50 309 TYR A CA 1
ATOM 2439 C C . TYR A 1 309 ? -9.630 -6.464 34.919 1.00 74.50 309 TYR A C 1
ATOM 2441 O O . TYR A 1 309 ? -9.020 -7.434 34.476 1.00 74.50 309 TYR A O 1
ATOM 2449 N N . THR A 1 310 ? -9.895 -5.402 34.153 1.00 77.94 310 THR A N 1
ATOM 2450 C CA . THR A 1 310 ? -9.518 -5.317 32.732 1.00 77.94 310 THR A CA 1
ATOM 2451 C C . THR A 1 310 ? -7.998 -5.338 32.548 1.00 77.94 310 THR A C 1
ATOM 2453 O O . THR A 1 310 ? -7.492 -6.015 31.653 1.00 77.94 310 THR A O 1
ATOM 2456 N N . GLN A 1 311 ? -7.247 -4.632 33.398 1.00 77.62 311 GLN A N 1
ATOM 2457 C CA . GLN A 1 311 ? -5.779 -4.664 33.382 1.00 77.62 311 GLN A CA 1
ATOM 2458 C C . GLN A 1 311 ? -5.230 -6.052 33.726 1.00 77.62 311 GLN A C 1
ATOM 2460 O O . GLN A 1 311 ? -4.300 -6.530 33.066 1.00 77.62 311 GLN A O 1
ATOM 2465 N N . TRP A 1 312 ? -5.818 -6.718 34.721 1.00 86.31 312 TRP A N 1
ATOM 2466 C CA . TRP A 1 312 ? -5.462 -8.090 35.066 1.00 86.31 312 TRP A CA 1
ATOM 2467 C C . TRP A 1 312 ? -5.720 -9.046 33.894 1.00 86.31 312 TRP A C 1
ATOM 2469 O O . TRP A 1 312 ? -4.808 -9.764 33.483 1.00 86.31 312 TRP A O 1
ATOM 2479 N N . LEU A 1 313 ? -6.905 -8.979 33.280 1.00 79.25 313 LEU A N 1
ATOM 2480 C CA . LEU A 1 313 ? -7.281 -9.819 32.140 1.00 79.25 313 LEU A CA 1
ATOM 2481 C C . LEU A 1 313 ? -6.364 -9.586 30.932 1.00 79.25 313 LEU A C 1
ATOM 2483 O O . LEU A 1 313 ? -5.883 -10.542 30.331 1.00 79.25 313 LEU A O 1
ATOM 2487 N N . LYS A 1 314 ? -6.051 -8.319 30.618 1.00 83.56 314 LYS A N 1
ATOM 2488 C CA . LYS A 1 314 ? -5.075 -7.956 29.579 1.00 83.56 314 LYS A CA 1
ATOM 2489 C C . LYS A 1 314 ? -3.735 -8.647 29.823 1.00 83.56 314 LYS A C 1
ATOM 2491 O O . LYS A 1 314 ? -3.164 -9.208 28.898 1.00 83.56 314 LYS A O 1
ATOM 2496 N N . THR A 1 315 ? -3.253 -8.622 31.063 1.00 83.38 315 THR A N 1
ATOM 2497 C CA . THR A 1 315 ? -1.975 -9.242 31.432 1.00 83.38 315 THR A CA 1
ATOM 2498 C C . THR A 1 315 ? -2.010 -10.759 31.247 1.00 83.38 315 THR A C 1
ATOM 2500 O O . THR A 1 315 ? -1.039 -11.328 30.756 1.00 83.38 315 THR A O 1
ATOM 2503 N N . GLN A 1 316 ? -3.120 -11.418 31.598 1.00 82.88 316 GLN A N 1
ATOM 2504 C CA . GLN A 1 316 ? -3.283 -12.859 31.367 1.00 82.88 316 GLN A CA 1
ATOM 2505 C C . GLN A 1 316 ? -3.318 -13.193 29.874 1.00 82.88 316 GLN A C 1
ATOM 2507 O O . GLN A 1 316 ? -2.602 -14.085 29.435 1.00 82.88 316 GLN A O 1
ATOM 2512 N N . ILE A 1 317 ? -4.070 -12.430 29.076 1.00 80.56 317 ILE A N 1
ATOM 2513 C CA . ILE A 1 317 ? -4.133 -12.619 27.622 1.00 80.56 317 ILE A CA 1
ATOM 2514 C C . ILE A 1 317 ? -2.752 -12.436 26.988 1.00 80.56 317 ILE A C 1
ATOM 2516 O O . ILE A 1 317 ? -2.347 -13.268 26.188 1.00 80.56 317 ILE A O 1
ATOM 2520 N N . THR A 1 318 ? -2.006 -11.388 27.353 1.00 87.25 318 THR A N 1
ATOM 2521 C CA . THR A 1 318 ? -0.644 -11.182 26.836 1.00 87.25 318 THR A CA 1
ATOM 2522 C C . THR A 1 318 ? 0.263 -12.363 27.174 1.00 87.25 318 THR A C 1
ATOM 2524 O O . THR A 1 318 ? 0.944 -12.860 26.288 1.00 87.25 318 THR A O 1
ATOM 2527 N N . LYS A 1 319 ? 0.205 -12.879 28.408 1.00 84.94 319 LYS A N 1
ATOM 2528 C CA . LYS A 1 319 ? 0.973 -14.071 28.797 1.00 84.94 319 LYS A CA 1
ATOM 2529 C C . LYS A 1 319 ? 0.599 -15.312 27.990 1.00 84.94 319 LYS A C 1
ATOM 2531 O O . LYS A 1 319 ? 1.486 -16.089 27.669 1.00 84.94 319 LYS A O 1
ATOM 2536 N N . GLU A 1 320 ? -0.683 -15.526 27.695 1.00 82.31 320 GLU A N 1
ATOM 2537 C CA . GLU A 1 320 ? -1.103 -16.650 26.849 1.00 82.31 320 GLU A CA 1
ATOM 2538 C C . GLU A 1 320 ? -0.674 -16.459 25.390 1.00 82.31 320 GLU A C 1
ATOM 2540 O O . GLU A 1 320 ? -0.230 -17.414 24.763 1.00 82.31 320 GLU A O 1
ATOM 2545 N N . ILE A 1 321 ? -0.730 -15.232 24.860 1.00 81.38 321 ILE A N 1
ATOM 2546 C CA . ILE A 1 321 ? -0.248 -14.914 23.506 1.00 81.38 321 ILE A CA 1
ATOM 2547 C C . ILE A 1 321 ? 1.261 -15.146 23.397 1.00 81.38 321 ILE A C 1
ATOM 2549 O O . ILE A 1 321 ? 1.710 -15.726 22.413 1.00 81.38 321 ILE A O 1
ATOM 2553 N N . ASP A 1 322 ? 2.036 -14.753 24.408 1.00 85.12 322 ASP A N 1
ATOM 2554 C CA . ASP A 1 322 ? 3.493 -14.927 24.422 1.00 85.12 322 ASP A CA 1
ATOM 2555 C C . ASP A 1 322 ? 3.918 -16.408 24.438 1.00 85.12 322 ASP A C 1
ATOM 2557 O O . ASP A 1 322 ? 5.055 -16.725 24.090 1.00 85.12 322 ASP A O 1
ATOM 2561 N N . LYS A 1 323 ? 3.022 -17.332 24.817 1.00 87.06 323 LYS A N 1
ATOM 2562 C CA . LYS A 1 323 ? 3.265 -18.783 24.729 1.00 87.06 323 LYS A CA 1
ATOM 2563 C C . LYS A 1 323 ? 3.081 -19.341 23.315 1.00 87.06 323 LYS A C 1
ATOM 2565 O O . LYS A 1 323 ? 3.523 -20.459 23.066 1.00 87.06 323 LYS A O 1
ATOM 2570 N N . ILE A 1 324 ? 2.416 -18.614 22.414 1.00 83.94 324 ILE A N 1
ATOM 2571 C CA . ILE A 1 324 ? 2.134 -19.077 21.051 1.00 83.94 324 ILE A CA 1
ATOM 2572 C C . ILE A 1 324 ? 3.382 -18.870 20.188 1.00 83.94 324 ILE A C 1
ATOM 2574 O O . ILE A 1 324 ? 3.684 -17.754 19.760 1.00 83.94 324 ILE A O 1
ATOM 2578 N N . ASP A 1 325 ? 4.093 -19.955 19.888 1.00 83.75 325 ASP A N 1
ATOM 2579 C CA . ASP A 1 325 ? 5.178 -19.950 18.907 1.00 83.75 325 ASP A CA 1
ATOM 2580 C C . ASP A 1 325 ? 4.644 -20.379 17.536 1.00 83.75 325 ASP A C 1
ATOM 2582 O O . ASP A 1 325 ? 4.585 -21.558 17.192 1.00 83.75 325 ASP A O 1
ATOM 2586 N N . ILE A 1 326 ? 4.301 -19.381 16.718 1.00 83.25 326 ILE A N 1
ATOM 2587 C CA . ILE A 1 326 ? 3.759 -19.570 15.364 1.00 83.25 326 ILE A CA 1
ATOM 2588 C C . ILE A 1 326 ? 4.687 -20.438 14.496 1.00 83.25 326 ILE A C 1
ATOM 2590 O O . ILE A 1 326 ? 4.215 -21.149 13.608 1.00 83.25 326 ILE A O 1
ATOM 2594 N N . ARG A 1 327 ? 6.009 -20.385 14.714 1.00 80.81 327 ARG A N 1
ATOM 2595 C CA . ARG A 1 327 ? 6.969 -21.162 13.922 1.00 80.81 327 ARG A CA 1
ATOM 2596 C C . ARG A 1 327 ? 6.964 -22.626 14.351 1.00 80.81 327 ARG A C 1
ATOM 2598 O O . ARG A 1 327 ? 6.901 -23.489 13.478 1.00 80.81 327 ARG A O 1
ATOM 2605 N N . ALA A 1 328 ? 6.976 -22.893 15.654 1.00 82.81 328 ALA A N 1
ATOM 2606 C CA . ALA A 1 328 ? 6.871 -24.253 16.183 1.00 82.81 328 ALA A CA 1
ATOM 2607 C C . ALA A 1 328 ? 5.517 -24.899 15.836 1.00 82.81 328 ALA A C 1
ATOM 2609 O O . ALA A 1 328 ? 5.468 -26.065 15.434 1.00 82.81 328 ALA A O 1
ATOM 2610 N N . ASP A 1 329 ? 4.426 -24.132 15.899 1.00 82.38 329 ASP A N 1
ATOM 2611 C CA . ASP A 1 329 ? 3.090 -24.591 15.509 1.00 82.38 329 ASP A CA 1
ATOM 2612 C C . ASP A 1 329 ? 3.024 -24.915 14.008 1.00 82.38 329 ASP A C 1
ATOM 2614 O O . ASP A 1 329 ? 2.497 -25.957 13.611 1.00 82.38 329 ASP A O 1
ATOM 2618 N N . ALA A 1 330 ? 3.617 -24.070 13.155 1.00 82.00 330 ALA A N 1
ATOM 2619 C CA . ALA A 1 330 ? 3.696 -24.316 11.716 1.00 82.00 330 ALA A CA 1
ATOM 2620 C C . ALA A 1 330 ? 4.553 -25.547 11.369 1.00 82.00 330 ALA A C 1
ATOM 2622 O O . ALA A 1 330 ? 4.204 -26.300 10.460 1.00 82.00 330 ALA A O 1
ATOM 2623 N N . GLU A 1 331 ? 5.653 -25.782 12.087 1.00 81.56 331 GLU A N 1
ATOM 2624 C CA . GLU A 1 331 ? 6.487 -26.980 11.923 1.00 81.56 331 GLU A CA 1
ATOM 2625 C C . GLU A 1 331 ? 5.769 -28.249 12.396 1.00 81.56 331 GLU A C 1
ATOM 2627 O O . GLU A 1 331 ? 5.817 -29.269 11.708 1.00 81.56 331 GLU A O 1
ATOM 2632 N N . THR A 1 332 ? 5.032 -28.172 13.506 1.00 82.56 332 THR A N 1
ATOM 2633 C CA . THR A 1 332 ? 4.205 -29.276 14.019 1.00 82.56 332 THR A CA 1
ATOM 2634 C C . THR A 1 332 ? 3.094 -29.639 13.036 1.00 82.56 332 THR A C 1
ATOM 2636 O O . THR A 1 332 ? 2.866 -30.818 12.762 1.00 82.56 332 THR A O 1
ATOM 2639 N N . LEU A 1 333 ? 2.442 -28.636 12.440 1.00 81.38 333 LEU A N 1
ATOM 2640 C CA . LEU A 1 333 ? 1.466 -28.841 11.370 1.00 81.38 333 LEU A CA 1
ATOM 2641 C C . LEU A 1 333 ? 2.116 -29.432 10.117 1.00 81.38 333 LEU A C 1
ATOM 2643 O O . LEU A 1 333 ? 1.571 -30.349 9.513 1.00 81.38 333 LEU A O 1
ATOM 2647 N N . ARG A 1 334 ? 3.303 -28.962 9.722 1.00 77.50 334 ARG A N 1
ATOM 2648 C CA . ARG A 1 334 ? 4.011 -29.539 8.573 1.00 77.50 334 ARG A CA 1
ATOM 2649 C C . ARG A 1 334 ? 4.334 -31.015 8.806 1.00 77.50 334 ARG A C 1
ATOM 2651 O O . ARG A 1 334 ? 4.093 -31.831 7.923 1.00 77.50 334 ARG A O 1
ATOM 2658 N N . TYR A 1 335 ? 4.805 -31.360 10.002 1.00 77.38 335 TYR A N 1
ATOM 2659 C CA . TYR A 1 335 ? 5.074 -32.741 10.389 1.00 77.38 335 TYR A CA 1
ATOM 2660 C C . TYR A 1 335 ? 3.795 -33.592 10.399 1.00 77.38 335 TYR A C 1
ATOM 2662 O O . TYR A 1 335 ? 3.793 -34.704 9.880 1.00 77.38 335 TYR A O 1
ATOM 2670 N N . SER A 1 336 ? 2.676 -33.079 10.916 1.00 77.25 336 SER A N 1
ATOM 2671 C CA . SER A 1 336 ? 1.420 -33.836 10.908 1.00 77.25 336 SER A CA 1
ATOM 2672 C C . SER A 1 336 ? 0.880 -34.078 9.494 1.00 77.25 336 SER A C 1
ATOM 2674 O O . SER A 1 336 ? 0.347 -35.152 9.247 1.00 77.25 336 SER A O 1
ATOM 2676 N N . TYR A 1 337 ? 1.078 -33.160 8.542 1.00 74.38 337 TYR A N 1
ATOM 2677 C CA . TYR A 1 337 ? 0.693 -33.366 7.138 1.00 74.38 337 TYR A CA 1
ATOM 2678 C C . TYR A 1 337 ? 1.682 -34.230 6.339 1.00 74.38 337 TYR A C 1
ATOM 2680 O O . TYR A 1 337 ? 1.258 -34.957 5.444 1.00 74.38 337 TYR A O 1
ATOM 2688 N N . GLU A 1 338 ? 2.982 -34.167 6.639 1.00 73.44 338 GLU A N 1
ATOM 2689 C CA . GLU A 1 338 ? 4.010 -34.978 5.967 1.00 73.44 338 GLU A CA 1
ATOM 2690 C C . GLU A 1 338 ? 4.019 -36.440 6.453 1.00 73.44 338 GLU A C 1
ATOM 2692 O O . GLU A 1 338 ? 4.366 -37.332 5.679 1.00 73.44 338 GLU A O 1
ATOM 2697 N N . TYR A 1 339 ? 3.623 -36.696 7.707 1.00 66.75 339 TYR A N 1
ATOM 2698 C CA . TYR A 1 339 ? 3.700 -38.020 8.342 1.00 66.75 339 TYR A CA 1
ATOM 2699 C C . TYR A 1 339 ? 2.345 -38.617 8.747 1.00 66.75 339 TYR A C 1
ATOM 2701 O O . TYR A 1 339 ? 2.317 -39.730 9.278 1.00 66.75 339 TYR A O 1
ATOM 2709 N N . ALA A 1 340 ? 1.218 -37.942 8.494 1.00 54.12 340 ALA A N 1
ATOM 2710 C CA . ALA A 1 340 ? -0.083 -38.597 8.591 1.00 54.12 340 ALA A CA 1
ATOM 2711 C C . ALA A 1 340 ? -0.177 -39.683 7.504 1.00 54.12 340 ALA A C 1
ATOM 2713 O O . ALA A 1 340 ? -0.062 -39.368 6.315 1.00 54.12 340 ALA A O 1
ATOM 2714 N N . PRO A 1 341 ? -0.389 -40.961 7.870 1.00 51.75 341 PRO A N 1
ATOM 2715 C CA . PRO A 1 341 ? -0.657 -41.984 6.880 1.00 51.75 341 PRO A CA 1
ATOM 2716 C C . PRO A 1 341 ? -1.979 -41.625 6.205 1.00 51.75 341 PRO A C 1
ATOM 2718 O O . PRO A 1 341 ? -3.005 -41.467 6.865 1.00 51.75 341 PRO A O 1
ATOM 2721 N N . ILE A 1 342 ? -1.933 -41.471 4.884 1.00 54.53 342 ILE A N 1
ATOM 2722 C CA . ILE A 1 342 ? -3.125 -41.469 4.042 1.00 54.53 342 ILE A CA 1
ATOM 2723 C C . ILE A 1 342 ? -3.819 -42.808 4.320 1.00 54.53 342 ILE A C 1
ATOM 2725 O O . ILE A 1 342 ? -3.305 -43.852 3.915 1.00 54.53 342 ILE A O 1
ATOM 2729 N N . MET A 1 343 ? -4.908 -42.776 5.089 1.00 40.62 343 MET A N 1
ATOM 2730 C CA . MET A 1 343 ? -5.810 -43.914 5.258 1.00 40.62 343 MET A CA 1
ATOM 2731 C C . MET A 1 343 ? -6.834 -43.915 4.134 1.00 40.62 343 MET A C 1
ATOM 2733 O O . MET A 1 343 ? -7.411 -42.831 3.876 1.00 40.62 343 MET A O 1
#

Sequence (343 aa):
MQSAAQPEAILEWLQKEMGYRPLGPYASSAKAAVPTADSLRKICRGNMIPVWDFLLKRVKSEKTVENIRRNILVHGADDGDKGRRREKSGVGKGESGGGSSRGMALQERELAEKEVERLRQIVRRQRKELKARMIEVSREEAERRRMLDERSNYRHKQVMLEAYDQQSDEAAKIFAEYHKRLRRYVSQARDAQRSSAHSNETVTIIPANSDQELYSTAKGGKSADDVILIETAREKNIRKLCESLATQMAEKIRSSFPAYEGNGIHVNPQSEAAKLGIDFDLDLPTEIKDMLADCLKSPPQLLLAITSYTQWLKTQITKEIDKIDIRADAETLRYSYEYAPIM

InterPro domains:
  IPR029131 HAUS augmin-like complex subunit 5 [PF14817] (7-339)
  IPR044706 AUGMIN subunit 5, plant [PTHR34968] (2-340)

Foldseek 3Di:
DDDFLQLVLVLCCCVPFVVDDQDDDPPPDDDSDRQDSVNVVVVCDDPNRVVSVCCSPPRGHPVVVVVVVVCCVVVVVPVPDDDDDDDDDDDDDDDDDPDPVVVVVVVVVVVVVVVVVVVVVVVVVVVVVVVVVVVVVVVVVVVVVVVVVVVVVVVVVVVVVVVVVVVVVVVVVVVVVVVVVVVVLVVVLVVLVVVCVVPDDDDDPDDDDDPDDPPPDDDDDDPPPPPPPPDDPLSVVVVVVVVVVVVVLVVQCCVLCVCVVPPDDDPDPVVSVVSSDDPVVPPDDPVRVVVVSVCSVPVVVVVVVVVVVVVVVVVVVVVVVVPDDVVVVVVVVVCCVVPVPPD

Secondary structure (DSSP, 8-state):
------HHHHHHHHHHTS------TT--SS--PPPPHHHHHHHSSGGGHHHHHHHHHH---HHHHHHHHHHHHHHTTTTT-----------------SHHHHHHHHHHHHHHHHHHHHHHHHHHHHHHHHHHHHHHHHHHHHHHHHHHHHHHHHHHHHHHHHHHHHHHHHHHHHHHHHHHHHHHHHHHHHHHHHHHTTS------------------------TT-------HHHHHHHHHHHHHHHHHHHHHHHH-GGGGT----S-HHHHHGGG---TTTSS-HHHHHHHHHHHTSHHHHHHHHHHHHHHHHHHHHHHHHT--HHHHHHHHHHHHHHS---